Protein AF-A0A9D9PT20-F1 (afdb_monomer_lite)

Structure (mmCIF, N/CA/C/O backbone):
data_AF-A0A9D9PT20-F1
#
_entry.id   AF-A0A9D9PT20-F1
#
loop_
_atom_site.group_PDB
_atom_site.id
_atom_site.type_symbol
_atom_site.label_atom_id
_atom_site.label_alt_id
_atom_site.label_comp_id
_atom_site.label_asym_id
_atom_site.label_entity_id
_atom_site.label_seq_id
_atom_site.pdbx_PDB_ins_code
_atom_site.Cartn_x
_atom_site.Cartn_y
_atom_site.Cartn_z
_atom_site.occupancy
_atom_site.B_iso_or_equiv
_atom_site.auth_seq_id
_atom_site.auth_comp_id
_atom_site.auth_asym_id
_atom_site.auth_atom_id
_atom_site.pdbx_PDB_model_num
ATOM 1 N N . MET A 1 1 ? 30.670 -39.061 55.849 1.00 34.69 1 MET A N 1
ATOM 2 C CA . MET A 1 1 ? 31.877 -39.241 54.998 1.00 34.69 1 MET A CA 1
ATOM 3 C C . MET A 1 1 ? 31.381 -39.690 53.632 1.00 34.69 1 MET A C 1
ATOM 5 O O . MET A 1 1 ? 30.493 -40.516 53.623 1.00 34.69 1 MET A O 1
ATOM 9 N N . LYS A 1 2 ? 31.801 -39.237 52.458 1.00 35.72 2 LYS A N 1
ATOM 10 C CA . LYS A 1 2 ? 32.879 -38.369 51.982 1.00 35.72 2 LYS A CA 1
ATOM 11 C C . LYS A 1 2 ? 32.409 -37.909 50.591 1.00 35.72 2 LYS A C 1
ATOM 13 O O . LYS A 1 2 ? 31.843 -38.700 49.846 1.00 35.72 2 LYS A O 1
ATOM 18 N N . LYS A 1 3 ? 32.653 -36.644 50.258 1.00 36.88 3 LYS A N 1
ATOM 19 C CA . LYS A 1 3 ? 32.529 -36.105 48.899 1.00 36.88 3 LYS A CA 1
ATOM 20 C C . LYS A 1 3 ? 33.421 -36.924 47.956 1.00 36.88 3 LYS A C 1
ATOM 22 O O . LYS A 1 3 ? 34.575 -37.157 48.312 1.00 36.88 3 LYS A O 1
ATOM 27 N N . PHE A 1 4 ? 32.942 -37.267 46.763 1.00 32.56 4 PHE A N 1
ATOM 28 C CA . PHE A 1 4 ? 33.816 -37.645 45.653 1.00 32.56 4 PHE A CA 1
ATOM 29 C C . PHE A 1 4 ? 33.703 -36.583 44.559 1.00 32.56 4 PHE A C 1
ATOM 31 O O . PHE A 1 4 ? 32.717 -36.486 43.838 1.00 32.56 4 PHE A O 1
ATOM 38 N N . ARG A 1 5 ? 34.722 -35.724 44.515 1.00 41.31 5 ARG A N 1
ATOM 39 C CA . ARG A 1 5 ? 35.152 -35.033 43.296 1.00 41.31 5 ARG A CA 1
ATOM 40 C C . ARG A 1 5 ? 36.092 -35.977 42.543 1.00 41.31 5 ARG A C 1
ATOM 42 O O . ARG A 1 5 ? 36.690 -36.828 43.192 1.00 41.31 5 ARG A O 1
ATOM 49 N N . VAL A 1 6 ? 36.289 -35.706 41.249 1.00 34.16 6 VAL A N 1
ATOM 50 C CA . VAL A 1 6 ? 37.542 -35.779 40.446 1.00 34.16 6 VAL A CA 1
ATOM 51 C C . VAL A 1 6 ? 37.139 -36.190 39.023 1.00 34.16 6 VAL A C 1
ATOM 53 O O . VAL A 1 6 ? 36.613 -37.273 38.825 1.00 34.16 6 VAL A O 1
ATOM 56 N N . ARG A 1 7 ? 37.022 -35.223 38.108 1.00 33.91 7 ARG A N 1
ATOM 57 C CA . ARG A 1 7 ? 38.029 -34.618 37.203 1.00 33.91 7 ARG A CA 1
ATOM 58 C C . ARG A 1 7 ? 38.011 -35.284 35.824 1.00 33.91 7 ARG A C 1
ATOM 60 O O . ARG A 1 7 ? 38.296 -36.462 35.676 1.00 33.91 7 ARG A O 1
ATOM 67 N N . SER A 1 8 ? 37.708 -34.421 34.863 1.00 44.69 8 SER A N 1
ATOM 68 C CA . SER A 1 8 ? 38.012 -34.423 33.437 1.00 44.69 8 SER A CA 1
ATOM 69 C C . SER A 1 8 ? 39.290 -35.164 33.054 1.00 44.69 8 SER A C 1
ATOM 71 O O . SER A 1 8 ? 40.270 -35.044 33.787 1.00 44.69 8 SER A O 1
ATOM 73 N N . ILE A 1 9 ? 39.312 -35.773 31.859 1.00 35.84 9 ILE A N 1
ATOM 74 C CA . ILE A 1 9 ? 40.483 -35.797 30.967 1.00 35.84 9 ILE A CA 1
ATOM 75 C C . ILE A 1 9 ? 40.125 -36.335 29.558 1.00 35.84 9 ILE A C 1
ATOM 77 O O . ILE A 1 9 ? 39.522 -37.390 29.414 1.00 35.84 9 ILE A O 1
ATOM 81 N N . LEU A 1 10 ? 40.583 -35.561 28.568 1.00 30.45 10 LEU A N 1
ATOM 82 C CA . LEU A 1 10 ? 40.944 -35.857 27.172 1.00 30.45 10 LEU A CA 1
ATOM 83 C C . LEU A 1 10 ? 39.884 -36.142 26.083 1.00 30.45 10 LEU A C 1
ATOM 85 O O . LEU A 1 10 ? 39.410 -37.251 25.876 1.00 30.45 10 LEU A O 1
ATOM 89 N N . ALA A 1 11 ? 39.664 -35.074 25.309 1.00 32.94 11 ALA A N 1
ATOM 90 C CA . ALA A 1 11 ? 39.710 -34.957 23.849 1.00 32.94 11 ALA A CA 1
ATOM 91 C C . ALA A 1 11 ? 39.977 -36.216 22.995 1.00 32.94 11 ALA A C 1
ATOM 93 O O . ALA A 1 11 ? 41.025 -36.850 23.101 1.00 32.94 11 ALA A O 1
ATOM 94 N N . ALA A 1 12 ? 39.114 -36.402 21.993 1.00 33.47 12 ALA A N 1
ATOM 95 C CA . ALA A 1 12 ? 39.479 -36.960 20.698 1.00 33.47 12 ALA A CA 1
ATOM 96 C C . ALA A 1 12 ? 38.935 -36.029 19.603 1.00 33.47 12 ALA A C 1
ATOM 98 O O . ALA A 1 12 ? 37.728 -35.900 19.414 1.00 33.47 12 ALA A O 1
ATOM 99 N N . ILE A 1 13 ? 39.854 -35.341 18.926 1.00 35.62 13 ILE A N 1
ATOM 100 C CA . ILE A 1 13 ? 39.611 -34.635 17.670 1.00 35.62 13 ILE A CA 1
ATOM 101 C C . ILE A 1 13 ? 39.582 -35.700 16.574 1.00 35.62 13 ILE A C 1
ATOM 103 O O . ILE A 1 13 ? 40.568 -36.412 16.396 1.00 35.62 13 ILE A O 1
ATOM 107 N N . TRP A 1 14 ? 38.489 -35.767 15.819 1.00 35.50 14 TRP A N 1
ATOM 108 C CA . TRP A 1 14 ? 38.506 -36.269 14.449 1.00 35.50 14 TRP A CA 1
ATOM 109 C C . TRP A 1 14 ? 37.922 -35.188 13.550 1.00 35.50 14 TRP A C 1
ATOM 111 O O . TRP A 1 14 ? 36.768 -34.789 13.685 1.00 35.50 14 TRP A O 1
ATOM 121 N N . ALA A 1 15 ? 38.786 -34.667 12.689 1.00 34.44 15 ALA A N 1
ATOM 122 C CA . ALA A 1 15 ? 38.452 -33.712 11.655 1.00 34.44 15 ALA A CA 1
ATOM 123 C C . ALA A 1 15 ? 37.896 -34.425 10.412 1.00 34.44 15 ALA A C 1
ATOM 125 O O . ALA A 1 15 ? 38.192 -35.593 10.170 1.00 34.44 15 ALA A O 1
ATOM 126 N N . ALA A 1 16 ? 37.207 -33.624 9.598 1.00 35.81 16 ALA A N 1
ATOM 127 C CA . ALA A 1 16 ? 36.891 -33.825 8.184 1.00 35.81 16 ALA A CA 1
ATOM 128 C C . ALA A 1 16 ? 35.623 -34.628 7.840 1.00 35.81 16 ALA A C 1
ATOM 130 O O . ALA A 1 16 ? 35.661 -35.718 7.282 1.00 35.81 16 ALA A O 1
ATOM 131 N N . GLY A 1 17 ? 34.487 -33.958 8.029 1.00 35.34 17 GLY A N 1
ATOM 132 C CA . GLY A 1 17 ? 33.377 -33.982 7.081 1.00 35.34 17 GLY A CA 1
ATOM 133 C C . GLY A 1 17 ? 32.965 -32.540 6.801 1.00 35.34 17 GLY A C 1
ATOM 134 O O . GLY A 1 17 ? 32.004 -32.057 7.387 1.00 35.34 17 GLY A O 1
ATOM 135 N N . MET A 1 18 ? 33.742 -31.812 5.988 1.00 41.16 18 MET A N 1
ATOM 136 C CA . MET A 1 18 ? 33.337 -30.493 5.492 1.00 41.16 18 MET A CA 1
ATOM 137 C C . MET A 1 18 ? 32.175 -30.689 4.516 1.00 41.16 18 MET A C 1
ATOM 139 O O . MET A 1 18 ? 32.368 -30.748 3.305 1.00 41.16 18 MET A O 1
ATOM 143 N N . LEU A 1 19 ? 30.957 -30.782 5.048 1.00 35.91 19 LEU A N 1
ATOM 144 C CA . LEU A 1 19 ? 29.817 -30.256 4.320 1.00 35.91 19 LEU A CA 1
ATOM 145 C C . LEU A 1 19 ? 30.059 -28.747 4.297 1.00 35.91 19 LEU A C 1
ATOM 147 O O . LEU A 1 19 ? 29.961 -28.084 5.331 1.00 35.91 19 LEU A O 1
ATOM 151 N N . THR A 1 20 ? 30.488 -28.213 3.159 1.00 42.50 20 THR A N 1
ATOM 152 C CA . THR A 1 20 ? 30.513 -26.768 2.957 1.00 42.50 20 THR A CA 1
ATOM 153 C C . THR A 1 20 ? 29.063 -26.304 2.972 1.00 42.50 20 THR A C 1
ATOM 155 O O . THR A 1 20 ? 28.417 -26.231 1.928 1.00 42.50 20 THR A O 1
ATOM 158 N N . VAL A 1 21 ? 28.529 -26.034 4.164 1.00 42.22 21 VAL A N 1
ATOM 159 C CA . VAL A 1 21 ? 27.413 -25.111 4.308 1.00 42.22 21 VAL A CA 1
ATOM 160 C C . VAL A 1 21 ? 27.981 -23.801 3.795 1.00 42.22 21 VAL A C 1
ATOM 162 O O . VAL A 1 21 ? 28.777 -23.143 4.466 1.00 42.22 21 VAL A O 1
ATOM 165 N N . GLN A 1 22 ? 27.688 -23.502 2.531 1.00 46.22 22 GLN A N 1
ATOM 166 C CA . GLN A 1 22 ? 27.879 -22.159 2.022 1.00 46.22 22 GLN A CA 1
ATOM 167 C C . GLN A 1 22 ? 27.136 -21.252 3.005 1.00 46.22 22 GLN A C 1
ATOM 169 O O . GLN A 1 22 ? 26.005 -21.592 3.365 1.00 46.22 22 GLN A O 1
ATOM 174 N N . PRO A 1 23 ? 27.744 -20.168 3.508 1.00 39.28 23 PRO A N 1
ATOM 175 C CA . PRO A 1 23 ? 26.983 -19.211 4.279 1.00 39.28 23 PRO A CA 1
ATOM 176 C C . PRO A 1 23 ? 25.896 -18.702 3.336 1.00 39.28 23 PRO A C 1
ATOM 178 O O . PRO A 1 23 ? 26.177 -17.953 2.403 1.00 39.28 23 PRO A O 1
ATOM 181 N N . THR A 1 24 ? 24.654 -19.141 3.537 1.00 41.47 24 THR A N 1
ATOM 182 C CA . THR A 1 24 ? 23.517 -18.325 3.139 1.00 41.47 24 THR A CA 1
ATOM 183 C C . THR A 1 24 ? 23.765 -17.021 3.867 1.00 41.47 24 THR A C 1
ATOM 185 O O . THR A 1 24 ? 23.754 -17.003 5.100 1.00 41.47 24 THR A O 1
ATOM 188 N N . ALA A 1 25 ? 24.136 -15.975 3.130 1.00 42.41 25 ALA A N 1
ATOM 189 C CA . ALA A 1 25 ? 24.143 -14.638 3.679 1.00 42.41 25 ALA A CA 1
ATOM 190 C C . ALA A 1 25 ? 22.757 -14.461 4.298 1.00 42.41 25 ALA A C 1
ATOM 192 O O . ALA A 1 25 ? 21.756 -14.461 3.584 1.00 42.41 25 ALA A O 1
ATOM 193 N N . ALA A 1 26 ? 22.686 -14.464 5.627 1.00 42.16 26 ALA A N 1
ATOM 194 C CA . ALA A 1 26 ? 21.484 -14.064 6.317 1.00 42.16 26 ALA A CA 1
ATOM 195 C C . ALA A 1 26 ? 21.366 -12.579 5.993 1.00 42.16 26 ALA A C 1
ATOM 197 O O . ALA A 1 26 ? 22.059 -11.757 6.590 1.00 42.16 26 ALA A O 1
ATOM 198 N N . PHE A 1 27 ? 20.603 -12.255 4.950 1.00 52.56 27 PHE A N 1
ATOM 199 C CA . PHE A 1 27 ? 20.160 -10.892 4.732 1.00 52.56 27 PHE A CA 1
ATOM 200 C C . PHE A 1 27 ? 19.469 -10.492 6.033 1.00 52.56 27 PHE A C 1
ATOM 202 O O . PHE A 1 27 ? 18.581 -11.206 6.496 1.00 52.56 27 PHE A O 1
ATOM 209 N N . ALA A 1 28 ? 19.959 -9.441 6.688 1.00 62.28 28 ALA A N 1
ATOM 210 C CA . ALA A 1 28 ? 19.316 -8.945 7.889 1.00 62.28 28 ALA A CA 1
ATOM 211 C C . ALA A 1 28 ? 17.943 -8.421 7.460 1.00 62.28 28 ALA A C 1
ATOM 213 O O . ALA A 1 28 ? 17.852 -7.376 6.818 1.00 62.28 28 ALA A O 1
ATOM 214 N N . LEU A 1 29 ? 16.903 -9.207 7.732 1.00 84.50 29 LEU A N 1
ATOM 215 C CA . LEU A 1 29 ? 15.533 -8.762 7.561 1.00 84.50 29 LEU A CA 1
ATOM 216 C C . LEU A 1 29 ? 15.230 -7.740 8.650 1.00 84.50 29 LEU A C 1
ATOM 218 O O . LEU A 1 29 ? 15.716 -7.849 9.781 1.00 84.50 29 LEU A O 1
ATOM 222 N N . GLY A 1 30 ? 14.468 -6.721 8.286 1.00 90.38 30 GLY A N 1
ATOM 223 C CA . GLY A 1 30 ? 14.085 -5.670 9.208 1.00 90.38 30 GLY A CA 1
ATOM 224 C C . GLY A 1 30 ? 12.772 -5.029 8.814 1.00 90.38 30 GLY A C 1
ATOM 225 O O . GLY A 1 30 ? 12.347 -5.090 7.660 1.00 90.38 30 GLY A O 1
ATOM 226 N N . ASP A 1 31 ? 12.148 -4.396 9.793 1.00 94.38 31 ASP A N 1
ATOM 227 C CA . ASP A 1 31 ? 10.911 -3.663 9.587 1.00 94.38 31 ASP A CA 1
ATOM 228 C C . ASP A 1 31 ? 11.207 -2.282 8.995 1.00 94.38 31 ASP A C 1
ATOM 230 O O . ASP A 1 31 ? 12.207 -1.634 9.326 1.00 94.38 31 ASP A O 1
ATOM 234 N N . VAL A 1 32 ? 10.325 -1.827 8.111 1.00 92.75 32 VAL A N 1
ATOM 235 C CA . VAL A 1 32 ? 10.381 -0.498 7.501 1.00 92.75 32 VAL A CA 1
ATOM 236 C C . VAL A 1 32 ? 9.196 0.314 7.991 1.00 92.75 32 VAL A C 1
ATOM 238 O O . VAL A 1 32 ? 8.052 0.008 7.666 1.00 92.75 32 VAL A O 1
ATOM 241 N N . GLU A 1 33 ? 9.482 1.366 8.751 1.00 93.69 33 GLU A N 1
ATOM 242 C CA . GLU A 1 33 ? 8.496 2.367 9.157 1.00 93.69 33 GLU A CA 1
ATOM 243 C C . GLU A 1 33 ? 8.402 3.453 8.085 1.00 93.69 33 GLU A C 1
ATOM 245 O O . GLU A 1 33 ? 9.412 4.064 7.723 1.00 93.69 33 GLU A O 1
ATOM 250 N N . LEU A 1 34 ? 7.196 3.700 7.578 1.00 93.00 34 LEU A N 1
ATOM 251 C CA . LEU A 1 34 ? 6.956 4.692 6.534 1.00 93.00 34 LEU A CA 1
ATOM 252 C C . LEU A 1 34 ? 6.440 6.007 7.120 1.00 93.00 34 LEU A C 1
ATOM 254 O O . LEU A 1 34 ? 5.611 6.029 8.036 1.00 93.00 34 LEU A O 1
ATOM 258 N N . ASP A 1 35 ? 6.905 7.126 6.563 1.00 93.19 35 ASP A N 1
ATOM 259 C CA . ASP A 1 35 ? 6.578 8.453 7.077 1.00 93.19 35 ASP A CA 1
ATOM 260 C C . ASP A 1 35 ? 5.142 8.867 6.719 1.00 93.19 35 ASP A C 1
ATOM 262 O O . ASP A 1 35 ? 4.837 9.313 5.612 1.00 93.19 35 ASP A O 1
ATOM 266 N N . CYS A 1 36 ? 4.253 8.753 7.705 1.00 95.31 36 CYS A N 1
ATOM 267 C CA . CYS A 1 36 ? 2.843 9.119 7.591 1.00 95.31 36 CYS A CA 1
ATOM 268 C C . CYS A 1 36 ? 2.556 10.585 7.970 1.00 95.31 36 CYS A C 1
ATOM 270 O O . CYS A 1 36 ? 1.392 10.967 8.095 1.00 95.31 36 CYS A O 1
ATOM 272 N N . THR A 1 37 ? 3.567 11.442 8.158 1.00 94.50 37 THR A N 1
ATOM 273 C CA . THR A 1 37 ? 3.348 12.845 8.575 1.00 94.50 37 THR A CA 1
ATOM 274 C C . THR A 1 37 ? 2.539 13.656 7.562 1.00 94.50 37 THR A C 1
ATOM 276 O O . THR A 1 37 ? 1.781 14.547 7.951 1.00 94.50 37 THR A O 1
ATOM 279 N N . ALA A 1 38 ? 2.649 13.319 6.275 1.00 94.69 38 ALA A N 1
ATOM 280 C CA . ALA A 1 38 ? 1.878 13.925 5.192 1.00 94.69 38 ALA A CA 1
ATOM 281 C C . ALA A 1 38 ? 0.483 13.299 4.994 1.00 94.69 38 ALA A C 1
ATOM 283 O O . ALA A 1 38 ? -0.241 13.722 4.090 1.00 94.69 38 ALA A O 1
ATOM 284 N N . ALA A 1 39 ? 0.099 12.302 5.801 1.00 97.00 39 ALA A N 1
ATOM 285 C CA . ALA A 1 39 ? -1.200 11.659 5.676 1.00 97.00 39 ALA A CA 1
ATOM 286 C C . ALA A 1 39 ? -2.340 12.651 5.941 1.00 97.00 39 ALA A C 1
ATOM 288 O O . ALA A 1 39 ? -2.266 13.525 6.816 1.00 97.00 39 ALA A O 1
ATOM 289 N N . THR A 1 40 ? -3.427 12.493 5.195 1.00 98.06 40 THR A N 1
ATOM 290 C CA . THR A 1 40 ? -4.607 13.360 5.276 1.00 98.06 40 THR A CA 1
ATOM 291 C C . THR A 1 40 ? -5.833 12.580 5.719 1.00 98.06 40 THR A C 1
ATOM 293 O O . THR A 1 40 ? -5.866 11.353 5.649 1.00 98.06 40 THR A O 1
ATOM 296 N N . VAL A 1 41 ? -6.839 13.296 6.217 1.00 98.56 41 VAL A N 1
ATOM 297 C CA . VAL A 1 41 ? -8.147 12.693 6.477 1.00 98.56 41 VAL A CA 1
ATOM 298 C C . VAL A 1 41 ? -8.748 12.272 5.140 1.00 98.56 41 VAL A C 1
ATOM 300 O O . VAL A 1 41 ? -8.916 13.114 4.257 1.00 98.56 41 VAL A O 1
ATOM 303 N N . SER A 1 42 ? -9.072 10.992 5.012 1.00 97.75 42 SER A N 1
ATOM 304 C CA . SER A 1 42 ? -9.717 10.407 3.843 1.00 97.75 42 SER A CA 1
ATOM 305 C C . SER A 1 42 ? -11.142 9.979 4.161 1.00 97.75 42 SER A C 1
ATOM 307 O O . SER A 1 42 ? -11.443 9.552 5.276 1.00 97.75 42 SER A O 1
ATOM 309 N N . ASP A 1 43 ? -12.004 10.098 3.159 1.00 97.25 43 ASP A N 1
ATOM 310 C CA . ASP A 1 43 ? -13.391 9.657 3.195 1.00 97.25 43 ASP A CA 1
ATOM 311 C C . ASP A 1 43 ? -13.791 9.141 1.805 1.00 97.25 43 ASP A C 1
ATOM 313 O O . ASP A 1 43 ? -13.277 9.645 0.801 1.00 97.25 43 ASP A O 1
ATOM 317 N N . ASN A 1 44 ? -14.706 8.172 1.743 1.00 91.69 44 ASN A N 1
ATOM 318 C CA . ASN A 1 44 ? -15.311 7.657 0.511 1.00 91.69 44 ASN A CA 1
ATOM 319 C C . ASN A 1 44 ? -14.293 7.366 -0.617 1.00 91.69 44 ASN A C 1
ATOM 321 O O . ASN A 1 44 ? -14.302 8.023 -1.663 1.00 91.69 44 ASN A O 1
ATOM 325 N N . TRP A 1 45 ? -13.402 6.393 -0.396 1.00 94.62 45 TRP A N 1
ATOM 326 C CA . TRP A 1 45 ? -12.366 5.956 -1.355 1.00 94.62 45 TRP A CA 1
ATOM 327 C C . TRP A 1 45 ? -11.253 6.974 -1.643 1.00 94.62 45 TRP A C 1
ATOM 329 O O . TRP A 1 45 ? -10.421 6.762 -2.530 1.00 94.62 45 TRP A O 1
ATOM 339 N N . ALA A 1 46 ? -11.187 8.077 -0.891 1.00 96.00 46 ALA A N 1
ATOM 340 C CA . ALA A 1 46 ? -10.054 8.992 -0.957 1.00 96.00 46 ALA A CA 1
ATOM 341 C C . ALA A 1 46 ? -8.790 8.383 -0.324 1.00 96.00 46 ALA A C 1
ATOM 343 O O . ALA A 1 46 ? -8.851 7.538 0.566 1.00 96.00 46 ALA A O 1
ATOM 344 N N . GLN A 1 47 ? -7.625 8.863 -0.758 1.00 96.69 47 GLN A N 1
ATOM 345 C CA . GLN A 1 47 ? -6.324 8.402 -0.270 1.00 96.69 47 GLN A CA 1
ATOM 346 C C . GLN A 1 47 ? -5.915 9.174 0.985 1.00 96.69 47 GLN A C 1
ATOM 348 O O . GLN A 1 47 ? -5.821 10.402 0.952 1.00 96.69 47 GLN A O 1
ATOM 353 N N . SER A 1 48 ? -5.610 8.459 2.067 1.00 98.12 48 SER A N 1
ATOM 354 C CA . SER A 1 48 ? -5.026 9.044 3.274 1.00 98.12 48 SER A CA 1
ATOM 355 C C . SER A 1 48 ? -3.512 9.177 3.148 1.00 98.12 48 SER A C 1
ATOM 357 O O . SER A 1 48 ? -2.973 10.260 3.378 1.00 98.12 48 SER A O 1
ATOM 359 N N . ALA A 1 49 ? -2.836 8.095 2.747 1.00 97.31 49 ALA A N 1
ATOM 360 C CA . ALA A 1 49 ? -1.383 8.018 2.628 1.00 97.31 49 ALA A CA 1
ATOM 361 C C . ALA A 1 49 ? -0.964 7.369 1.301 1.00 97.31 49 ALA A C 1
ATOM 363 O O . ALA A 1 49 ? -1.686 6.559 0.717 1.00 97.31 49 ALA A O 1
ATOM 364 N N . LYS A 1 50 ? 0.220 7.748 0.817 1.00 96.44 50 LYS A N 1
ATOM 365 C CA . LYS A 1 50 ? 0.783 7.290 -0.455 1.00 96.44 50 LYS A CA 1
ATOM 366 C C . LYS A 1 50 ? 2.294 7.222 -0.348 1.00 96.44 50 LYS A C 1
ATOM 368 O O . LYS A 1 50 ? 2.922 8.226 -0.022 1.00 96.44 50 LYS A O 1
ATOM 373 N N . PHE A 1 51 ? 2.847 6.095 -0.770 1.00 95.88 51 PHE A N 1
ATOM 374 C CA . PHE A 1 51 ? 4.281 5.870 -0.867 1.00 95.88 51 PHE A CA 1
ATOM 375 C C . PHE A 1 51 ? 4.613 5.507 -2.306 1.00 95.88 51 PHE A C 1
ATOM 377 O O . PHE A 1 51 ? 4.047 4.570 -2.865 1.00 95.88 51 PHE A O 1
ATOM 384 N N . THR A 1 52 ? 5.455 6.319 -2.940 1.00 92.75 52 THR A N 1
ATOM 385 C CA . THR A 1 52 ? 5.829 6.154 -4.353 1.00 92.75 52 THR A CA 1
ATOM 386 C C . THR A 1 52 ? 7.264 5.673 -4.432 1.00 92.75 52 THR A C 1
ATOM 388 O O . THR A 1 52 ? 8.134 6.273 -3.803 1.00 92.75 52 THR A O 1
ATOM 391 N N . TYR A 1 53 ? 7.518 4.615 -5.196 1.00 90.62 53 TYR A N 1
ATOM 392 C CA . TYR A 1 53 ? 8.886 4.203 -5.476 1.00 90.62 53 TYR A CA 1
ATOM 393 C C . TYR A 1 53 ? 9.638 5.344 -6.178 1.00 90.62 53 TYR A C 1
ATOM 395 O O . TYR A 1 53 ? 9.129 5.958 -7.118 1.00 90.62 53 TYR A O 1
ATOM 403 N N . SER A 1 54 ? 10.851 5.633 -5.710 1.00 84.31 54 SER A N 1
ATOM 404 C CA . SER A 1 54 ? 11.744 6.614 -6.321 1.00 84.31 54 SER A CA 1
ATOM 405 C C . SER A 1 54 ? 13.062 5.930 -6.674 1.00 84.31 54 SER A C 1
ATOM 407 O O . SER A 1 54 ? 13.759 5.483 -5.766 1.00 84.31 54 SER A O 1
ATOM 409 N N . PRO A 1 55 ? 13.455 5.862 -7.957 1.00 79.44 55 PRO A N 1
ATOM 410 C CA . PRO A 1 55 ? 14.750 5.301 -8.333 1.00 79.44 55 PRO A CA 1
ATOM 411 C C . PRO A 1 55 ? 15.923 6.189 -7.895 1.00 79.44 55 PRO A C 1
ATOM 413 O O . PRO A 1 55 ? 17.038 5.699 -7.736 1.00 79.44 55 PRO A O 1
ATOM 416 N N . GLU A 1 56 ? 15.685 7.490 -7.698 1.00 81.50 56 GLU A N 1
ATOM 417 C CA . GLU A 1 56 ? 16.705 8.445 -7.248 1.00 81.50 56 GLU A CA 1
ATOM 418 C C . GLU A 1 56 ? 17.011 8.299 -5.753 1.00 81.50 56 GLU A C 1
ATOM 420 O O . GLU A 1 56 ? 18.148 8.508 -5.331 1.00 81.50 56 GLU A O 1
ATOM 425 N N . ASP A 1 57 ? 16.001 7.917 -4.967 1.00 79.75 57 ASP A N 1
ATOM 426 C CA . ASP A 1 57 ? 16.127 7.631 -3.539 1.00 79.75 57 ASP A CA 1
ATOM 427 C C . ASP A 1 57 ? 15.185 6.477 -3.138 1.00 79.75 57 ASP A C 1
ATOM 429 O O . ASP A 1 57 ? 14.079 6.712 -2.641 1.00 79.75 57 ASP A O 1
ATOM 433 N N . PRO A 1 58 ? 15.603 5.212 -3.353 1.00 72.75 58 PRO A N 1
ATOM 434 C CA . PRO A 1 58 ? 14.784 4.030 -3.055 1.00 72.75 58 PRO A CA 1
ATOM 435 C C . PRO A 1 58 ? 14.437 3.863 -1.570 1.00 72.75 58 PRO A C 1
ATOM 437 O O . PRO A 1 58 ? 13.551 3.080 -1.226 1.00 72.75 58 PRO A O 1
ATOM 440 N N . ASN A 1 59 ? 15.142 4.586 -0.695 1.00 71.94 59 ASN A N 1
ATOM 441 C CA . ASN A 1 59 ? 14.951 4.576 0.752 1.00 71.94 59 ASN A CA 1
ATOM 442 C C . ASN A 1 59 ? 14.334 5.882 1.265 1.00 71.94 59 ASN A C 1
ATOM 444 O O . ASN A 1 59 ? 14.340 6.117 2.477 1.00 71.94 59 ASN A O 1
ATOM 448 N N . ALA A 1 60 ? 13.806 6.725 0.369 1.00 78.19 60 ALA A N 1
ATOM 449 C CA . ALA A 1 60 ? 13.102 7.933 0.759 1.00 78.19 60 ALA A CA 1
ATOM 450 C C . ALA A 1 60 ? 11.996 7.578 1.767 1.00 78.19 60 ALA A C 1
ATOM 452 O O . ALA A 1 60 ? 11.228 6.649 1.523 1.00 78.19 60 ALA A O 1
ATOM 453 N N . PRO A 1 61 ? 11.844 8.329 2.870 1.00 68.62 61 PRO A N 1
ATOM 454 C CA . PRO A 1 61 ? 10.851 8.023 3.904 1.00 68.62 61 PRO A CA 1
ATOM 455 C C . PRO A 1 61 ? 9.398 8.102 3.397 1.00 68.62 61 PRO A C 1
ATOM 457 O O . PRO A 1 61 ? 8.495 7.507 3.980 1.00 68.62 61 PRO A O 1
ATOM 460 N N . THR A 1 62 ? 9.177 8.825 2.295 1.00 79.88 62 THR A N 1
ATOM 461 C CA . THR A 1 62 ? 7.893 8.967 1.587 1.00 79.88 62 THR A CA 1
ATOM 462 C C . THR A 1 62 ? 7.753 8.013 0.395 1.00 79.88 62 THR A C 1
ATOM 464 O O . THR A 1 62 ? 6.779 8.089 -0.362 1.00 79.88 62 THR A O 1
ATOM 467 N N . GLY A 1 63 ? 8.722 7.119 0.209 1.00 89.12 63 GLY A N 1
ATOM 468 C CA . GLY A 1 63 ? 8.728 6.079 -0.805 1.00 89.12 63 GLY A CA 1
ATOM 469 C C . GLY A 1 63 ? 8.822 4.695 -0.182 1.00 89.12 63 GLY A C 1
ATOM 470 O O . GLY A 1 63 ? 9.156 4.527 0.987 1.00 89.12 63 GLY A O 1
ATOM 471 N N . PHE A 1 64 ? 8.489 3.684 -0.972 1.00 93.88 64 PHE A N 1
ATOM 472 C CA . PHE A 1 64 ? 8.718 2.302 -0.585 1.00 93.88 64 PHE A CA 1
ATOM 473 C C . PHE A 1 64 ? 8.964 1.467 -1.834 1.00 93.88 64 PHE A C 1
ATOM 475 O O . PHE A 1 64 ? 8.185 1.520 -2.784 1.00 93.88 64 PHE A O 1
ATOM 482 N N . ASP A 1 65 ? 10.050 0.702 -1.827 1.00 94.88 65 ASP A N 1
ATOM 483 C CA . ASP A 1 65 ? 10.310 -0.301 -2.848 1.00 94.88 65 ASP A CA 1
ATOM 484 C C . ASP A 1 65 ? 9.662 -1.626 -2.438 1.00 94.88 65 ASP A C 1
ATOM 486 O O . ASP A 1 65 ? 10.182 -2.356 -1.592 1.00 94.88 65 ASP A O 1
ATOM 490 N N . ALA A 1 66 ? 8.530 -1.950 -3.065 1.00 95.56 66 ALA A N 1
ATOM 491 C CA . ALA A 1 66 ? 7.775 -3.170 -2.790 1.00 95.56 66 ALA A CA 1
ATOM 492 C C . ALA A 1 66 ? 8.580 -4.458 -3.033 1.00 95.56 66 ALA A C 1
ATOM 494 O O . ALA A 1 66 ? 8.283 -5.487 -2.429 1.00 95.56 66 ALA A O 1
ATOM 495 N N . THR A 1 67 ? 9.641 -4.420 -3.850 1.00 95.38 67 THR A N 1
ATOM 496 C CA . THR A 1 67 ? 10.512 -5.590 -4.051 1.00 95.38 67 THR A CA 1
ATOM 497 C C . THR A 1 67 ? 11.351 -5.936 -2.825 1.00 95.38 67 THR A C 1
ATOM 499 O O . THR A 1 67 ? 11.965 -7.003 -2.796 1.00 95.38 67 THR A O 1
ATOM 502 N N . ARG A 1 68 ? 11.390 -5.063 -1.809 1.00 94.88 68 ARG A N 1
ATOM 503 C CA . ARG A 1 68 ? 12.010 -5.349 -0.510 1.00 94.88 68 ARG A CA 1
ATOM 504 C C . ARG A 1 68 ? 11.196 -6.333 0.319 1.00 94.88 68 ARG A C 1
ATOM 506 O O . ARG A 1 68 ? 11.776 -6.979 1.186 1.00 94.88 68 ARG A O 1
ATOM 513 N N . MET A 1 69 ? 9.895 -6.453 0.066 1.00 97.06 69 MET A N 1
ATOM 514 C CA . MET A 1 69 ? 9.037 -7.389 0.788 1.00 97.06 69 MET A CA 1
ATOM 515 C C . MET A 1 69 ? 9.471 -8.838 0.543 1.00 97.06 69 MET A C 1
ATOM 517 O O . MET A 1 69 ? 9.950 -9.190 -0.538 1.00 97.06 69 MET A O 1
ATOM 521 N N . THR A 1 70 ? 9.280 -9.678 1.553 1.00 96.69 70 THR A N 1
ATOM 522 C CA . THR A 1 70 ? 9.458 -11.131 1.485 1.00 96.69 70 THR A CA 1
ATOM 523 C C . THR A 1 70 ? 8.103 -11.826 1.586 1.00 96.69 70 THR A C 1
ATOM 525 O O . THR A 1 70 ? 7.090 -11.192 1.875 1.00 96.69 70 THR A O 1
ATOM 528 N N . GLU A 1 71 ? 8.068 -13.140 1.364 1.00 97.00 71 GLU A N 1
ATOM 529 C CA . GLU A 1 71 ? 6.834 -13.926 1.499 1.00 97.00 71 GLU A CA 1
ATOM 530 C C . GLU A 1 71 ? 6.228 -13.890 2.914 1.00 97.00 71 GLU A C 1
ATOM 532 O O . GLU A 1 71 ? 5.019 -14.081 3.064 1.00 97.00 71 GLU A O 1
ATOM 537 N N . ASP A 1 72 ? 7.048 -13.571 3.919 1.00 97.25 72 ASP A N 1
ATOM 538 C CA . ASP A 1 72 ? 6.657 -13.429 5.322 1.00 97.25 72 ASP A CA 1
ATOM 539 C C . ASP A 1 72 ? 6.267 -11.986 5.702 1.00 97.25 72 ASP A C 1
ATOM 541 O O . ASP A 1 72 ? 5.789 -11.744 6.814 1.00 97.25 72 ASP A O 1
ATOM 545 N N . SER A 1 73 ? 6.437 -11.012 4.798 1.00 98.44 73 SER A N 1
ATOM 546 C CA . SER A 1 73 ? 6.109 -9.612 5.073 1.00 98.44 73 SER A CA 1
ATOM 547 C C . SER A 1 73 ? 4.623 -9.407 5.377 1.00 98.44 73 SER A C 1
ATOM 549 O O . SER A 1 73 ? 3.724 -9.922 4.699 1.00 98.44 73 SER A O 1
ATOM 551 N N . VAL A 1 74 ? 4.365 -8.547 6.360 1.00 98.62 74 VAL A N 1
ATOM 552 C CA . VAL A 1 74 ? 3.039 -8.032 6.703 1.00 98.62 74 VAL A CA 1
ATOM 553 C C . VAL A 1 74 ? 3.092 -6.511 6.670 1.00 98.62 74 VAL A C 1
ATOM 555 O O . VAL A 1 74 ? 3.961 -5.892 7.282 1.00 98.62 74 VAL A O 1
ATOM 558 N N . VAL A 1 75 ? 2.144 -5.898 5.966 1.00 98.75 75 VAL A N 1
ATOM 559 C CA . VAL A 1 75 ? 1.896 -4.458 6.060 1.00 98.75 75 VAL A CA 1
ATOM 560 C C . VAL A 1 75 ? 0.936 -4.240 7.220 1.00 98.75 75 VAL A C 1
ATOM 562 O O . VAL A 1 75 ? -0.205 -4.701 7.187 1.00 98.75 75 VAL A O 1
ATOM 565 N N . ARG A 1 76 ? 1.401 -3.558 8.261 1.00 98.50 76 ARG A N 1
ATOM 566 C CA . ARG A 1 76 ? 0.605 -3.157 9.420 1.00 98.50 76 ARG A CA 1
ATOM 567 C C . ARG A 1 76 ? 0.245 -1.685 9.289 1.00 98.50 76 ARG A C 1
ATOM 569 O O . ARG A 1 76 ? 1.135 -0.849 9.150 1.00 98.50 76 ARG A O 1
ATOM 576 N N . VAL A 1 77 ? -1.041 -1.373 9.384 1.00 98.75 77 VAL A N 1
ATOM 577 C CA . VAL A 1 77 ? -1.562 -0.011 9.240 1.00 98.75 77 VAL A CA 1
ATOM 578 C C . VAL A 1 77 ? -2.315 0.374 10.497 1.00 98.75 77 VAL A C 1
ATOM 580 O O . VAL A 1 77 ? -3.296 -0.276 10.843 1.00 98.75 77 VAL A O 1
ATOM 583 N N . SER A 1 78 ? -1.878 1.442 11.155 1.00 98.56 78 SER A N 1
ATOM 584 C CA . SER A 1 78 ? -2.632 2.084 12.232 1.00 98.56 78 SER A CA 1
ATOM 585 C C . SER A 1 78 ? -3.344 3.318 11.691 1.00 98.56 78 SER A C 1
ATOM 587 O O . SER A 1 78 ? -2.775 4.074 10.894 1.00 98.56 78 SER A O 1
ATOM 589 N N . TYR A 1 79 ? -4.565 3.561 12.158 1.00 98.56 79 TYR A N 1
ATOM 590 C CA . TYR A 1 79 ? -5.357 4.715 11.743 1.00 98.56 79 TYR A CA 1
ATOM 591 C C . TYR A 1 79 ? -6.129 5.345 12.904 1.00 98.56 79 TYR A C 1
ATOM 593 O O . TYR A 1 79 ? -6.426 4.731 13.926 1.00 98.56 79 TYR A O 1
ATOM 601 N N . GLU A 1 80 ? -6.446 6.622 12.738 1.00 98.25 80 GLU A N 1
ATOM 602 C CA . GLU A 1 80 ? -7.453 7.321 13.519 1.00 98.25 80 GLU A CA 1
ATOM 603 C C . GLU A 1 80 ? -8.803 7.134 12.825 1.00 98.25 80 GLU A C 1
ATOM 605 O O . GLU A 1 80 ? -8.967 7.513 11.663 1.00 98.25 80 GLU A O 1
ATOM 610 N N . LEU A 1 81 ? -9.761 6.545 13.536 1.00 97.38 81 LEU A N 1
ATOM 611 C CA . LEU A 1 81 ? -11.143 6.435 13.087 1.00 97.38 81 LEU A CA 1
ATOM 612 C C . LEU A 1 81 ? -11.896 7.709 13.484 1.00 97.38 81 LEU A C 1
ATOM 614 O O . LEU A 1 81 ? -11.995 8.022 14.670 1.00 97.38 81 LEU A O 1
ATOM 618 N N . ILE A 1 82 ? -12.395 8.451 12.497 1.00 97.81 82 ILE A N 1
ATOM 619 C CA . ILE A 1 82 ? -13.010 9.770 12.708 1.00 97.81 82 ILE A CA 1
ATOM 620 C C . ILE A 1 82 ? -14.534 9.658 12.703 1.00 97.81 82 ILE A C 1
ATOM 622 O O . ILE A 1 82 ? -15.200 10.241 13.555 1.00 97.81 82 ILE A O 1
ATOM 626 N N . GLU A 1 83 ? -15.082 8.914 11.744 1.00 97.12 83 GLU A N 1
ATOM 627 C CA . GLU A 1 83 ? -16.521 8.708 11.578 1.00 97.12 83 GLU A CA 1
ATOM 628 C C . GLU A 1 83 ? -16.757 7.325 10.973 1.00 97.12 83 GLU A C 1
ATOM 630 O O . GLU A 1 83 ? -16.013 6.916 10.085 1.00 97.12 83 GLU A O 1
ATOM 635 N N . VAL A 1 84 ? -17.772 6.614 11.459 1.00 95.62 84 VAL A N 1
ATOM 636 C CA . VAL A 1 84 ? -18.227 5.339 10.892 1.00 95.62 84 VAL A CA 1
ATOM 637 C C . VAL A 1 84 ? -19.543 5.598 10.181 1.00 95.62 84 VAL A C 1
ATOM 639 O O . VAL A 1 84 ? -20.438 6.225 10.750 1.00 95.62 84 VAL A O 1
ATOM 642 N N . HIS A 1 85 ? -19.652 5.107 8.956 1.00 93.94 85 HIS A N 1
ATOM 643 C CA . HIS A 1 85 ? -20.809 5.305 8.101 1.00 93.94 85 HIS A CA 1
ATOM 644 C C . HIS A 1 85 ? -21.801 4.155 8.265 1.00 93.94 85 HIS A C 1
ATOM 646 O O . HIS A 1 85 ? -21.433 2.982 8.290 1.00 93.94 85 HIS A O 1
ATOM 652 N N . GLU A 1 86 ? -23.087 4.488 8.356 1.00 93.56 86 GLU A N 1
ATOM 653 C CA . GLU A 1 86 ? -24.158 3.495 8.302 1.00 93.56 86 GLU A CA 1
ATOM 654 C C . GLU A 1 86 ? -24.486 3.192 6.837 1.00 93.56 86 GLU A C 1
ATOM 656 O O . GLU A 1 86 ? -25.008 4.044 6.115 1.00 93.56 86 GLU A O 1
ATOM 661 N N . LEU A 1 87 ? -24.173 1.974 6.396 1.00 93.12 87 LEU A N 1
ATOM 662 C CA . LEU A 1 87 ? -24.382 1.529 5.021 1.00 93.12 87 LEU A CA 1
ATOM 663 C C . LEU A 1 87 ? -25.518 0.499 4.923 1.00 93.12 87 LEU A C 1
ATOM 665 O O . LEU A 1 87 ? -25.761 -0.247 5.878 1.00 93.12 87 LEU A O 1
ATOM 669 N N . PRO A 1 88 ? -26.210 0.416 3.771 1.00 93.88 88 PRO A N 1
ATOM 670 C CA . PRO A 1 88 ? -27.145 -0.668 3.496 1.00 93.88 88 PRO A CA 1
ATOM 671 C C . PRO A 1 88 ? -26.491 -2.053 3.608 1.00 93.88 88 PRO A C 1
ATOM 673 O O . PRO A 1 88 ? -25.290 -2.228 3.390 1.00 93.88 88 PRO A O 1
ATOM 676 N N . GLU A 1 89 ? -27.302 -3.067 3.920 1.00 91.62 89 GLU A N 1
ATOM 677 C CA . GLU A 1 89 ? -26.835 -4.453 4.004 1.00 91.62 89 GLU A CA 1
ATOM 678 C C . GLU A 1 89 ? -26.198 -4.897 2.676 1.00 91.62 89 GLU A C 1
ATOM 680 O O . GLU A 1 89 ? -26.815 -4.810 1.615 1.00 91.62 89 GLU A O 1
ATOM 685 N N . GLY A 1 90 ? -24.957 -5.385 2.748 1.00 91.38 90 GLY A N 1
ATOM 686 C CA . GLY A 1 90 ? -24.188 -5.840 1.588 1.00 91.38 90 GLY A CA 1
ATOM 687 C C . GLY A 1 90 ? -23.355 -4.762 0.886 1.00 91.38 90 GLY A C 1
ATOM 688 O O . GLY A 1 90 ? -22.634 -5.105 -0.048 1.00 91.38 90 GLY A O 1
ATOM 689 N N . GLU A 1 91 ? -23.417 -3.499 1.322 1.00 91.06 91 GLU A N 1
ATOM 690 C CA . GLU A 1 91 ? -22.590 -2.413 0.765 1.00 91.06 91 GLU A CA 1
ATOM 691 C C . GLU A 1 91 ? -21.325 -2.116 1.584 1.00 91.06 91 GLU A C 1
ATOM 693 O O . GLU A 1 91 ? -20.391 -1.516 1.053 1.00 91.06 91 GLU A O 1
ATOM 698 N N . ALA A 1 92 ? -21.281 -2.531 2.853 1.00 92.31 92 ALA A N 1
ATOM 699 C CA . ALA A 1 92 ? -20.112 -2.364 3.713 1.00 92.31 92 ALA A CA 1
ATOM 700 C C . ALA A 1 92 ? -18.977 -3.323 3.327 1.00 92.31 92 ALA A C 1
ATOM 702 O O . ALA A 1 92 ? -19.215 -4.509 3.072 1.00 92.31 92 ALA A O 1
ATOM 703 N N . THR A 1 93 ? -17.740 -2.829 3.336 1.00 93.62 93 THR A N 1
ATOM 704 C CA . THR A 1 93 ? -16.541 -3.655 3.132 1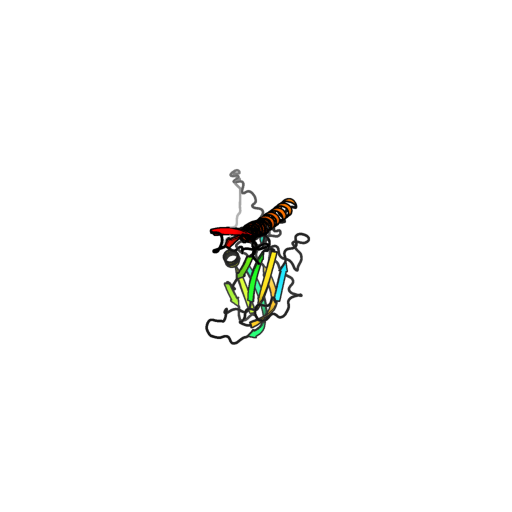.00 93.62 93 THR A CA 1
ATOM 705 C C . THR A 1 93 ? -16.189 -4.477 4.369 1.00 93.62 93 THR A C 1
ATOM 707 O O . THR A 1 93 ? -15.581 -5.541 4.250 1.00 93.62 93 THR A O 1
ATOM 710 N N . GLY A 1 94 ? -16.589 -4.008 5.552 1.00 94.00 94 GLY A N 1
ATOM 711 C CA . GLY A 1 94 ? -16.242 -4.573 6.852 1.00 94.00 94 GLY A CA 1
ATOM 712 C C . GLY A 1 94 ? -14.889 -4.103 7.389 1.00 94.00 94 GLY A C 1
ATOM 713 O O . GLY A 1 94 ? -14.391 -4.698 8.342 1.00 94.00 94 GLY A O 1
ATOM 714 N N . TYR A 1 95 ? -14.273 -3.085 6.780 1.00 96.12 95 TYR A N 1
ATOM 715 C CA . TYR A 1 95 ? -12.967 -2.566 7.195 1.00 96.12 95 TYR A CA 1
ATOM 716 C C . TYR A 1 95 ? -12.744 -1.113 6.739 1.00 96.12 95 TYR A C 1
ATOM 718 O O . TYR A 1 95 ? -13.061 -0.793 5.592 1.00 96.12 95 TYR A O 1
ATOM 726 N N . PRO A 1 96 ? -12.182 -0.231 7.589 1.00 96.62 96 PRO A N 1
ATOM 727 C CA . PRO A 1 96 ? -11.877 1.157 7.227 1.00 96.62 96 PRO A CA 1
ATOM 728 C C . PRO A 1 96 ? -10.799 1.375 6.158 1.00 96.62 96 PRO A C 1
ATOM 730 O O . PRO A 1 96 ? -10.892 2.376 5.443 1.00 96.62 96 PRO A O 1
ATOM 733 N N . VAL A 1 97 ? -9.763 0.526 6.062 1.00 98.06 97 VAL A N 1
ATOM 734 C CA . VAL A 1 97 ? -8.607 0.790 5.176 1.00 98.06 97 VAL A CA 1
ATOM 735 C C . VAL A 1 97 ? -8.572 -0.129 3.957 1.00 98.06 97 VAL A C 1
ATOM 737 O O . VAL A 1 97 ? -8.478 -1.345 4.060 1.00 98.06 97 VAL A O 1
ATOM 740 N N . GLU A 1 98 ? -8.525 0.456 2.765 1.00 97.00 98 GLU A N 1
ATOM 741 C CA . GLU A 1 98 ? -8.125 -0.255 1.552 1.00 97.00 98 GLU A CA 1
ATOM 742 C C . GLU A 1 98 ? -6.639 -0.013 1.265 1.00 97.00 98 GLU A C 1
ATOM 744 O O . GLU A 1 98 ? -6.195 1.132 1.124 1.00 97.00 98 GLU A O 1
ATOM 749 N N . LEU A 1 99 ? -5.873 -1.097 1.138 1.00 98.69 99 LEU A N 1
ATOM 750 C CA . LEU A 1 99 ? -4.517 -1.057 0.599 1.00 98.69 99 LEU A CA 1
ATOM 751 C C . LEU A 1 99 ? -4.570 -1.223 -0.921 1.00 98.69 99 LEU A C 1
ATOM 753 O O . LEU A 1 99 ? -5.239 -2.122 -1.427 1.00 98.69 99 LEU A O 1
ATOM 757 N N . VAL A 1 100 ? -3.821 -0.400 -1.652 1.00 98.44 100 VAL A N 1
ATOM 758 C CA . VAL A 1 100 ? -3.688 -0.517 -3.108 1.00 98.44 100 VAL A CA 1
ATOM 759 C C . VAL A 1 100 ? -2.229 -0.630 -3.521 1.00 98.44 100 VAL A C 1
ATOM 761 O O . VAL A 1 100 ? -1.417 0.233 -3.184 1.00 98.44 100 VAL A O 1
ATOM 764 N N . PHE A 1 101 ? -1.920 -1.653 -4.318 1.00 98.19 101 PHE A N 1
ATOM 765 C CA . PHE A 1 101 ? -0.667 -1.759 -5.068 1.00 98.19 101 PHE A CA 1
ATOM 766 C C . PHE A 1 101 ? -0.924 -1.329 -6.514 1.00 98.19 101 PHE A C 1
ATOM 768 O O . PHE A 1 101 ? -1.730 -1.931 -7.227 1.00 98.19 101 PHE A O 1
ATOM 775 N N . GLN A 1 102 ? -0.275 -0.242 -6.928 1.00 96.81 102 GLN A N 1
ATOM 776 C CA . GLN A 1 102 ? -0.527 0.416 -8.207 1.00 96.81 102 GLN A CA 1
ATOM 777 C C . GLN A 1 102 ? 0.702 0.401 -9.114 1.00 96.81 102 GLN A C 1
ATOM 779 O O . GLN A 1 102 ? 1.810 0.698 -8.667 1.00 96.81 102 GLN A O 1
ATOM 784 N N . SER A 1 103 ? 0.455 0.191 -10.410 1.00 95.56 103 SER A N 1
ATOM 785 C CA . SER A 1 103 ? 1.468 0.219 -11.467 1.00 95.56 103 SER A CA 1
ATOM 786 C C . SER A 1 103 ? 0.989 0.921 -12.732 1.00 95.56 103 SER A C 1
ATOM 788 O O . SER A 1 103 ? -0.182 0.843 -13.093 1.00 95.56 103 SER A O 1
ATOM 790 N N . TRP A 1 104 ? 1.928 1.535 -13.445 1.00 90.56 104 TRP A N 1
ATOM 791 C CA . TRP A 1 104 ? 1.768 2.230 -14.726 1.00 90.56 104 TRP A CA 1
ATOM 792 C C . TRP A 1 104 ? 2.679 1.655 -15.822 1.00 90.56 104 TRP A C 1
ATOM 794 O O . TRP A 1 104 ? 2.693 2.152 -16.947 1.00 90.56 104 TRP A O 1
ATOM 804 N N . SER A 1 105 ? 3.480 0.641 -15.483 1.00 83.88 105 SER A N 1
ATOM 805 C CA . SER A 1 105 ? 4.590 0.143 -16.299 1.00 83.88 105 SER A CA 1
ATOM 806 C C . SER A 1 105 ? 4.379 -1.265 -16.857 1.00 83.88 105 SER A C 1
ATOM 808 O O . SER A 1 105 ? 5.357 -2.002 -17.009 1.00 83.88 105 SER A O 1
ATOM 810 N N . ASP A 1 106 ? 3.152 -1.625 -17.234 1.00 86.62 106 ASP A N 1
ATOM 811 C CA . ASP A 1 106 ? 2.827 -2.877 -17.939 1.00 86.62 106 ASP A CA 1
ATOM 812 C C . ASP A 1 106 ? 3.427 -4.104 -17.214 1.00 86.62 106 ASP A C 1
ATOM 814 O O . ASP A 1 106 ? 4.357 -4.743 -17.727 1.00 86.62 106 ASP A O 1
ATOM 818 N N . PRO A 1 107 ? 3.054 -4.339 -15.938 1.00 91.69 107 PRO A N 1
ATOM 819 C CA . PRO A 1 107 ? 3.555 -5.474 -15.164 1.00 91.69 107 PRO A CA 1
ATOM 820 C C . PRO A 1 107 ? 3.134 -6.808 -15.780 1.00 91.69 107 PRO A C 1
ATOM 822 O O . PRO A 1 107 ? 2.091 -6.910 -16.423 1.00 91.69 107 PRO A O 1
ATOM 825 N N . ASP A 1 108 ? 3.956 -7.837 -15.569 1.00 90.94 108 ASP A N 1
ATOM 826 C CA . ASP A 1 108 ? 3.655 -9.198 -16.021 1.00 90.94 108 ASP A CA 1
ATOM 827 C C . ASP A 1 108 ? 2.667 -9.860 -15.051 1.00 90.94 108 ASP A C 1
ATOM 829 O O . ASP A 1 108 ? 3.026 -10.606 -14.140 1.00 90.94 108 ASP A O 1
ATOM 833 N N . THR A 1 109 ? 1.400 -9.482 -15.191 1.00 93.44 109 THR A N 1
ATOM 834 C CA . THR A 1 109 ? 0.278 -9.989 -14.404 1.00 93.44 109 THR A CA 1
ATOM 835 C C . THR A 1 109 ? -0.973 -10.060 -15.273 1.00 93.44 109 THR A C 1
ATOM 837 O O . THR A 1 109 ? -1.181 -9.203 -16.136 1.00 93.44 109 THR A O 1
ATOM 840 N N . PRO A 1 110 ? -1.857 -11.048 -15.046 1.00 93.44 110 PRO A N 1
ATOM 841 C CA . PRO A 1 110 ? -3.138 -11.128 -15.746 1.00 93.44 110 PRO A CA 1
ATOM 842 C C . PRO A 1 110 ? -4.101 -9.971 -15.428 1.00 93.44 110 PRO A C 1
ATOM 844 O O . PRO A 1 110 ? -5.170 -9.906 -16.031 1.00 93.44 110 PRO A O 1
ATOM 847 N N . LEU A 1 111 ? -3.767 -9.099 -14.470 1.00 94.94 111 LEU A N 1
ATOM 848 C CA . LEU A 1 111 ? -4.621 -7.998 -14.010 1.00 94.94 111 LEU A CA 1
ATOM 849 C C . LEU A 1 111 ? -4.293 -6.647 -14.655 1.00 94.94 111 LEU A C 1
ATOM 851 O O . LEU A 1 111 ? -4.913 -5.642 -14.311 1.00 94.94 111 LEU A O 1
ATOM 855 N N . THR A 1 112 ? -3.328 -6.619 -15.572 1.00 95.25 112 THR A N 1
ATOM 856 C CA . THR A 1 112 ? -2.979 -5.419 -16.330 1.00 95.25 112 THR A CA 1
ATOM 857 C C . THR A 1 112 ? -4.147 -4.996 -17.224 1.00 95.25 112 THR A C 1
ATOM 859 O O . THR A 1 112 ? -4.663 -5.791 -18.013 1.00 95.25 112 THR A O 1
ATOM 862 N N . ASP A 1 113 ? -4.579 -3.742 -17.092 1.00 92.56 113 ASP A N 1
ATOM 863 C CA . ASP A 1 113 ? -5.650 -3.164 -17.900 1.00 92.56 113 ASP A CA 1
ATOM 864 C C . ASP A 1 113 ? -5.200 -2.861 -19.344 1.00 92.56 113 ASP A C 1
ATOM 866 O O . ASP A 1 113 ? -4.049 -3.069 -19.736 1.00 92.56 113 ASP A O 1
ATOM 870 N N . SER A 1 114 ? -6.120 -2.350 -20.167 1.00 91.81 114 SER A N 1
ATOM 871 C CA . SER A 1 114 ? -5.829 -2.018 -21.569 1.00 91.81 114 SER A CA 1
ATOM 872 C C . SER A 1 114 ? -4.771 -0.925 -21.755 1.00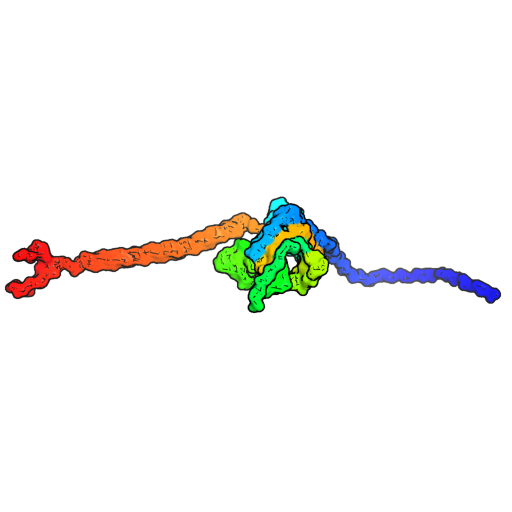 91.81 114 SER A C 1
ATOM 874 O O . SER A 1 114 ? -4.221 -0.807 -22.849 1.00 91.81 114 SER A O 1
ATOM 876 N N . ASP A 1 115 ? -4.500 -0.137 -20.714 1.00 90.25 115 ASP A N 1
ATOM 877 C CA . ASP A 1 115 ? -3.517 0.945 -20.710 1.00 90.25 115 ASP A CA 1
ATOM 878 C C . ASP A 1 115 ? -2.169 0.500 -20.109 1.00 90.25 115 ASP A C 1
ATOM 880 O O . ASP A 1 115 ? -1.262 1.323 -19.956 1.00 90.25 115 ASP A O 1
ATOM 884 N N . GLY A 1 116 ? -2.008 -0.784 -19.764 1.00 91.06 116 GLY A N 1
ATOM 885 C CA . GLY A 1 116 ? -0.775 -1.299 -19.169 1.00 91.06 116 GLY A CA 1
ATOM 886 C C . GLY A 1 116 ? -0.654 -1.009 -17.671 1.00 91.06 116 GLY A C 1
ATOM 887 O O . GLY A 1 116 ? 0.461 -0.872 -17.160 1.00 91.06 116 GLY A O 1
ATOM 888 N N . ARG A 1 117 ? -1.771 -0.847 -16.957 1.00 94.25 117 ARG A N 1
ATOM 889 C CA . ARG A 1 117 ? -1.793 -0.408 -15.555 1.00 94.25 117 ARG A CA 1
ATOM 890 C C . ARG A 1 117 ? -2.411 -1.460 -14.662 1.00 94.25 117 ARG A C 1
ATOM 892 O O . ARG A 1 117 ? -3.218 -2.270 -15.100 1.00 94.25 117 ARG A O 1
ATOM 899 N N . VAL A 1 118 ? -2.056 -1.412 -13.386 1.00 97.19 118 VAL A N 1
ATOM 900 C CA . VAL A 1 118 ? -2.670 -2.254 -12.358 1.00 97.19 118 VAL A CA 1
ATOM 901 C C . VAL A 1 118 ? -3.111 -1.381 -11.201 1.00 97.19 118 VAL A C 1
ATOM 903 O O . VAL A 1 118 ? -2.383 -0.488 -10.766 1.00 97.19 118 VAL A O 1
ATOM 906 N N . TRP A 1 119 ? -4.311 -1.664 -10.708 1.00 97.06 119 TRP A N 1
ATOM 907 C CA . TRP A 1 119 ? -4.858 -1.129 -9.471 1.00 97.06 119 TRP A CA 1
ATOM 908 C C . TRP A 1 119 ? -5.340 -2.312 -8.630 1.00 97.06 119 TRP A C 1
ATOM 910 O O . TRP A 1 119 ? -6.483 -2.748 -8.745 1.00 97.06 119 TRP A O 1
ATOM 920 N N . ALA A 1 120 ? -4.436 -2.887 -7.841 1.00 97.81 120 ALA A N 1
ATOM 921 C CA . ALA A 1 120 ? -4.725 -4.065 -7.036 1.00 97.81 120 ALA A CA 1
ATOM 922 C C . ALA A 1 120 ? -5.202 -3.641 -5.650 1.00 97.81 120 ALA A C 1
ATOM 924 O O . ALA A 1 120 ? -4.389 -3.202 -4.837 1.00 97.81 120 ALA A O 1
ATOM 925 N N . THR A 1 121 ? -6.503 -3.756 -5.392 1.00 97.38 121 THR A N 1
ATOM 926 C CA . THR A 1 121 ? -7.083 -3.488 -4.073 1.00 97.38 121 THR A CA 1
ATOM 927 C C . THR A 1 121 ? -6.968 -4.717 -3.177 1.00 97.38 121 THR A C 1
ATOM 929 O O . THR A 1 121 ? -7.179 -5.852 -3.610 1.00 97.38 121 THR A O 1
ATOM 932 N N . VAL A 1 122 ? -6.602 -4.499 -1.919 1.00 98.31 122 VAL A N 1
ATOM 933 C CA . VAL A 1 122 ? -6.322 -5.557 -0.949 1.00 98.31 122 VAL A CA 1
ATOM 934 C C . VAL A 1 122 ? -7.136 -5.287 0.307 1.00 98.31 122 VAL A C 1
ATOM 936 O O . VAL A 1 122 ? -7.011 -4.228 0.918 1.00 98.31 122 VAL A O 1
ATOM 939 N N . ALA A 1 123 ? -7.964 -6.257 0.688 1.00 97.12 123 ALA A N 1
ATOM 940 C CA . ALA A 1 123 ? -8.648 -6.268 1.975 1.00 97.12 123 ALA A CA 1
ATOM 941 C C . ALA A 1 123 ? -7.676 -6.687 3.095 1.00 97.12 123 ALA A C 1
ATOM 943 O O . ALA A 1 123 ? -6.753 -7.472 2.836 1.00 97.12 123 ALA A O 1
ATOM 944 N N . PRO A 1 124 ? -7.875 -6.229 4.341 1.00 98.25 124 PRO A N 1
ATOM 945 C CA . PRO A 1 124 ? -7.070 -6.685 5.461 1.00 98.25 124 PRO A CA 1
ATOM 946 C C . PRO A 1 124 ? -7.282 -8.181 5.709 1.00 98.25 124 PRO A C 1
ATOM 948 O O . PRO A 1 124 ? -8.392 -8.710 5.678 1.00 98.25 124 PRO A O 1
ATOM 951 N N . SER A 1 125 ? -6.189 -8.872 6.013 1.00 97.94 125 SER A N 1
ATOM 952 C CA . SER A 1 125 ? -6.187 -10.284 6.408 1.00 97.94 125 SER A CA 1
ATOM 953 C C . SER A 1 125 ? -6.675 -10.496 7.847 1.00 97.94 125 SER A C 1
ATOM 955 O O . SER A 1 125 ? -7.140 -11.581 8.200 1.00 97.94 125 SER A O 1
ATOM 957 N N . SER A 1 126 ? -6.551 -9.465 8.686 1.00 97.75 126 SER A N 1
ATOM 958 C CA . SER A 1 126 ? -7.079 -9.411 10.049 1.00 97.75 126 SER A CA 1
ATOM 959 C C . SER A 1 126 ? -7.169 -7.967 10.534 1.00 97.75 126 SER A C 1
ATOM 961 O O . SER A 1 126 ? -6.388 -7.120 10.093 1.00 97.75 126 SER A O 1
ATOM 963 N N . ILE A 1 127 ? -8.070 -7.723 11.484 1.00 97.31 127 ILE A N 1
ATOM 964 C CA . ILE A 1 127 ? -8.352 -6.406 12.060 1.00 97.31 127 ILE A CA 1
ATOM 965 C C . ILE A 1 127 ? -8.241 -6.508 13.584 1.00 97.31 127 ILE A C 1
ATOM 967 O O . ILE A 1 127 ? -8.782 -7.430 14.195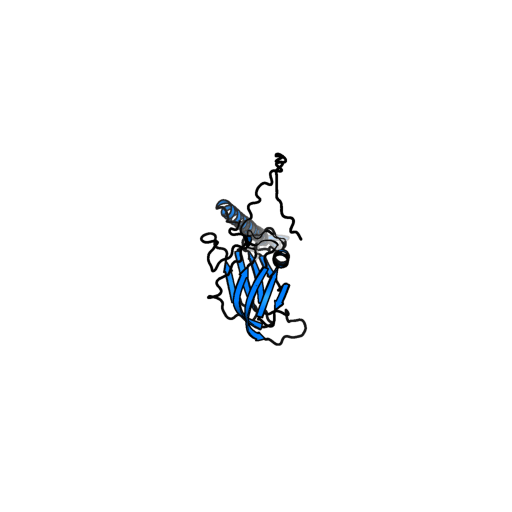 1.00 97.31 127 ILE A O 1
ATOM 971 N N . ASP A 1 128 ? -7.534 -5.563 14.191 1.00 96.88 128 ASP A N 1
ATOM 972 C CA . ASP A 1 128 ? -7.550 -5.293 15.626 1.00 96.88 128 ASP A CA 1
ATOM 973 C C . ASP A 1 128 ? -8.366 -4.018 15.863 1.00 96.88 128 ASP A C 1
ATOM 975 O O . ASP A 1 128 ? -7.841 -2.902 15.908 1.00 96.88 128 ASP A O 1
ATOM 979 N N . GLU A 1 129 ? -9.681 -4.204 15.980 1.00 93.50 129 GLU A N 1
ATOM 980 C CA . GLU A 1 129 ? -10.656 -3.124 16.167 1.00 93.50 129 GLU A CA 1
ATOM 981 C C . GLU A 1 129 ? -10.385 -2.307 17.438 1.00 93.50 129 GLU A C 1
ATOM 983 O O . GLU A 1 129 ? -10.647 -1.109 17.477 1.00 93.50 129 GLU A O 1
ATOM 988 N N . GLY A 1 130 ? -9.826 -2.934 18.481 1.00 94.12 130 GLY A N 1
ATOM 989 C CA . GLY A 1 130 ? -9.556 -2.267 19.755 1.00 94.12 130 GLY A CA 1
ATOM 990 C C . GLY A 1 130 ? -8.444 -1.223 19.669 1.00 94.12 130 GLY A C 1
ATOM 991 O O . GLY A 1 130 ? -8.416 -0.292 20.475 1.00 94.12 130 GLY A O 1
ATOM 992 N N . ASN A 1 131 ? -7.545 -1.368 18.693 1.00 95.69 131 ASN A N 1
ATOM 993 C CA . ASN A 1 131 ? -6.395 -0.490 18.496 1.00 95.69 131 ASN A CA 1
ATOM 994 C C . ASN A 1 131 ? -6.408 0.239 17.144 1.00 95.69 131 ASN A C 1
ATOM 996 O O . ASN A 1 131 ? -5.466 0.983 16.870 1.00 95.69 131 ASN A O 1
ATOM 1000 N N . ASN A 1 132 ? -7.447 0.049 16.320 1.00 98.00 132 ASN A N 1
ATOM 1001 C CA . ASN A 1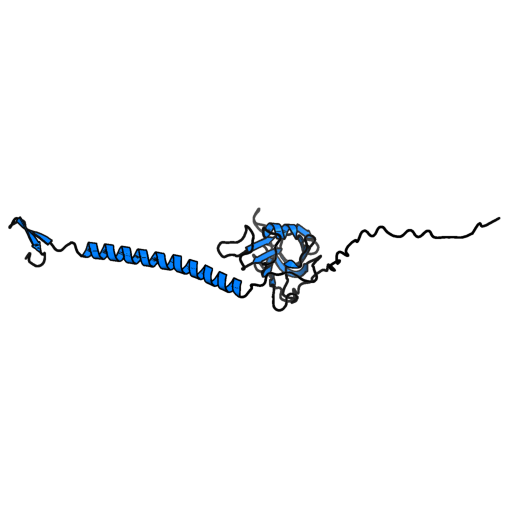 132 ? -7.529 0.553 14.945 1.00 98.00 132 ASN A CA 1
ATOM 1002 C C . ASN A 1 132 ? -6.301 0.155 14.113 1.00 98.00 132 ASN A C 1
ATOM 1004 O O . ASN A 1 132 ? -5.610 1.009 13.546 1.00 98.00 132 ASN A O 1
ATOM 1008 N N . ILE A 1 133 ? -5.995 -1.147 14.103 1.00 98.50 133 ILE A N 1
ATOM 1009 C CA . ILE A 1 133 ? -4.884 -1.702 13.328 1.00 98.50 133 ILE A CA 1
ATOM 1010 C C . ILE A 1 133 ? -5.409 -2.735 12.340 1.00 98.50 133 ILE A C 1
ATOM 1012 O O . ILE A 1 133 ? -6.092 -3.684 12.718 1.00 98.50 133 ILE A O 1
ATOM 1016 N N . GLU A 1 134 ? -5.005 -2.598 11.086 1.00 98.62 134 GLU A N 1
ATOM 1017 C CA . GLU A 1 134 ? -5.259 -3.566 10.026 1.00 98.62 134 GLU A CA 1
ATOM 1018 C C . GLU A 1 134 ? -3.953 -4.193 9.531 1.00 98.62 134 GLU A C 1
ATOM 1020 O O . GLU A 1 134 ? -2.898 -3.552 9.508 1.00 98.62 134 GLU A O 1
ATOM 1025 N N . TYR A 1 135 ? -4.023 -5.469 9.149 1.00 98.62 135 TYR A N 1
ATOM 1026 C CA . TYR A 1 135 ? -2.863 -6.255 8.728 1.00 98.62 135 TYR A CA 1
ATOM 1027 C C . TYR A 1 135 ? -3.085 -6.844 7.337 1.00 98.62 135 TYR A C 1
ATOM 1029 O O . TYR A 1 135 ? -4.032 -7.605 7.132 1.00 98.62 135 TYR A O 1
ATOM 1037 N N . PHE A 1 136 ? -2.172 -6.587 6.405 1.00 98.81 136 PHE A N 1
ATOM 1038 C CA . PHE A 1 136 ? -2.219 -7.090 5.031 1.00 98.81 136 PHE A CA 1
ATOM 1039 C C . PHE A 1 136 ? -1.025 -8.012 4.790 1.00 98.81 136 PHE A C 1
ATOM 1041 O O . PHE A 1 136 ? 0.128 -7.589 4.886 1.00 98.81 136 PHE A O 1
ATOM 1048 N N . LYS A 1 137 ? -1.285 -9.288 4.502 1.00 98.62 137 LYS A N 1
ATOM 1049 C CA . LYS A 1 137 ? -0.226 -10.273 4.255 1.00 98.62 137 LYS A CA 1
ATOM 1050 C C . LYS A 1 137 ? 0.291 -10.170 2.832 1.00 98.62 137 LYS A C 1
ATOM 1052 O O . LYS A 1 137 ? -0.494 -9.977 1.901 1.00 98.62 137 LYS A O 1
ATOM 1057 N N . TYR A 1 138 ? 1.584 -10.430 2.654 1.00 98.69 138 TYR A N 1
ATOM 1058 C CA . TYR A 1 138 ? 2.206 -10.543 1.336 1.00 98.69 138 TYR A CA 1
ATOM 1059 C C . TYR A 1 138 ? 1.414 -11.448 0.380 1.00 98.69 138 TYR A C 1
ATOM 1061 O O . TYR A 1 138 ? 1.182 -11.078 -0.767 1.00 98.69 138 TYR A O 1
ATOM 1069 N N . SER A 1 139 ? 0.940 -12.608 0.848 1.00 98.44 139 SER A N 1
ATOM 1070 C CA . SER A 1 139 ? 0.182 -13.555 0.018 1.00 98.44 139 SER A CA 1
ATOM 1071 C C . SER A 1 139 ? -1.113 -12.970 -0.551 1.00 98.44 139 SER A C 1
ATOM 1073 O O . SER A 1 139 ? -1.472 -13.265 -1.691 1.00 98.44 139 SER A O 1
ATOM 1075 N N . ASP A 1 140 ? -1.812 -12.143 0.229 1.00 98.62 140 ASP A N 1
ATOM 1076 C CA . ASP A 1 140 ? -3.069 -11.519 -0.188 1.00 98.62 140 ASP A CA 1
ATOM 1077 C C . ASP A 1 140 ? -2.801 -10.375 -1.169 1.00 98.62 140 ASP A C 1
ATOM 1079 O O . ASP A 1 140 ? -3.495 -10.256 -2.178 1.00 98.62 140 ASP A O 1
ATOM 1083 N N . ILE A 1 141 ? -1.727 -9.615 -0.935 1.00 98.69 141 ILE A N 1
ATOM 1084 C CA . ILE A 1 141 ? -1.240 -8.576 -1.849 1.00 98.69 141 ILE A CA 1
ATOM 1085 C C . ILE A 1 141 ? -0.830 -9.195 -3.191 1.00 98.69 141 ILE A C 1
ATOM 1087 O O . ILE A 1 141 ? -1.304 -8.762 -4.237 1.00 98.69 141 ILE A O 1
ATOM 1091 N N . ALA A 1 142 ? -0.008 -10.248 -3.182 1.00 98.31 142 ALA A N 1
ATOM 1092 C CA . ALA A 1 142 ? 0.436 -10.935 -4.395 1.00 98.31 142 ALA A CA 1
ATOM 1093 C C . ALA A 1 142 ? -0.741 -11.540 -5.173 1.00 98.31 142 ALA A C 1
ATOM 1095 O O . ALA A 1 142 ? -0.792 -11.465 -6.400 1.00 98.31 142 ALA A O 1
ATOM 1096 N N . LYS A 1 143 ? -1.735 -12.096 -4.468 1.00 98.25 143 LYS A N 1
ATOM 1097 C CA . LYS A 1 143 ? -2.967 -12.601 -5.084 1.00 98.25 143 LYS A CA 1
ATOM 1098 C C . LYS A 1 143 ? -3.782 -11.480 -5.732 1.00 98.25 143 LYS A C 1
ATOM 1100 O O . LYS A 1 143 ? -4.244 -11.657 -6.857 1.00 98.25 143 LYS A O 1
ATOM 1105 N N . ALA A 1 144 ? -3.958 -10.357 -5.039 1.00 98.12 144 ALA A N 1
ATOM 1106 C CA . ALA A 1 144 ? -4.686 -9.197 -5.547 1.00 98.12 144 ALA A CA 1
ATOM 1107 C C . ALA A 1 144 ? -3.964 -8.508 -6.710 1.00 98.12 144 ALA A C 1
ATOM 1109 O O . ALA A 1 144 ? -4.616 -7.970 -7.595 1.00 98.12 144 ALA A O 1
ATOM 1110 N N . TYR A 1 145 ? -2.631 -8.538 -6.718 1.00 97.94 145 TYR A N 1
ATOM 1111 C CA . TYR A 1 145 ? -1.794 -7.998 -7.789 1.00 97.94 145 TYR A CA 1
ATOM 1112 C C . TYR A 1 145 ? -1.603 -8.987 -8.952 1.00 97.94 145 TYR A C 1
ATOM 1114 O O . TYR A 1 145 ? -1.222 -8.593 -10.052 1.00 97.94 145 TYR A O 1
ATOM 1122 N N . GLY A 1 146 ? -1.933 -10.267 -8.748 1.00 97.62 146 GLY A N 1
ATOM 1123 C CA . GLY A 1 146 ? -1.915 -11.333 -9.755 1.00 97.62 146 GLY A CA 1
ATOM 1124 C C . GLY A 1 146 ? -0.539 -11.959 -10.003 1.00 97.62 146 GLY A C 1
ATOM 1125 O O . GLY A 1 146 ? -0.428 -12.898 -10.790 1.00 97.62 146 GLY A O 1
ATOM 1126 N N . THR A 1 147 ? 0.498 -11.474 -9.321 1.00 96.56 147 THR A N 1
ATOM 1127 C CA . THR A 1 147 ? 1.871 -11.988 -9.357 1.00 96.56 147 THR A CA 1
ATOM 1128 C C . THR A 1 147 ? 2.600 -11.623 -8.063 1.00 96.56 147 THR A C 1
ATOM 1130 O O . THR A 1 147 ? 2.206 -10.692 -7.360 1.00 96.56 147 THR A O 1
ATOM 1133 N N . ASN A 1 148 ? 3.672 -12.351 -7.751 1.00 95.81 148 ASN A N 1
ATOM 1134 C CA . ASN A 1 148 ? 4.605 -12.022 -6.672 1.00 95.81 148 ASN A CA 1
ATOM 1135 C C . ASN A 1 148 ? 5.812 -11.191 -7.161 1.00 95.81 148 ASN A C 1
ATOM 1137 O O . ASN A 1 148 ? 6.654 -10.793 -6.357 1.00 95.81 148 ASN A O 1
ATOM 1141 N N . ASP A 1 149 ? 5.891 -10.897 -8.464 1.00 95.38 149 ASP A N 1
ATOM 1142 C CA . ASP A 1 149 ? 6.861 -9.953 -9.020 1.00 95.38 149 ASP A CA 1
ATOM 1143 C C . ASP A 1 149 ? 6.387 -8.504 -8.823 1.00 95.38 149 ASP A C 1
ATOM 1145 O O . ASP A 1 149 ? 5.615 -7.947 -9.609 1.00 95.38 149 ASP A O 1
ATOM 1149 N N . PHE A 1 150 ? 6.875 -7.879 -7.752 1.00 96.12 150 PHE A N 1
ATOM 1150 C CA . PHE A 1 150 ? 6.601 -6.476 -7.434 1.00 96.12 150 PHE A CA 1
ATOM 1151 C C . PHE A 1 150 ? 7.570 -5.490 -8.094 1.00 96.12 150 PHE A C 1
ATOM 1153 O O . PHE A 1 150 ? 7.556 -4.303 -7.764 1.00 96.12 150 PHE A O 1
ATOM 1160 N N . GLY A 1 151 ? 8.381 -5.947 -9.057 1.00 94.44 151 GLY A N 1
ATOM 1161 C CA . GLY A 1 151 ? 9.388 -5.136 -9.737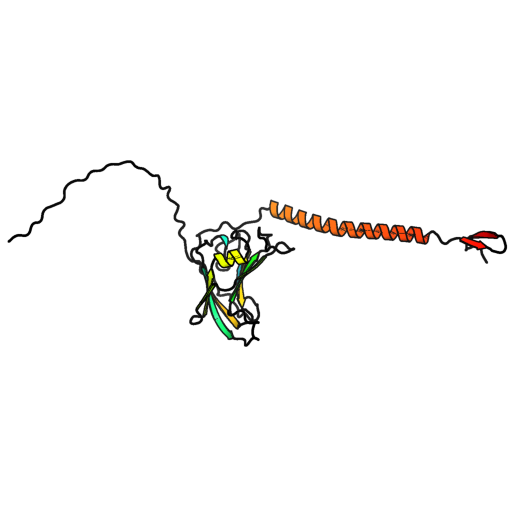 1.00 94.44 151 GLY A CA 1
ATOM 1162 C C . GLY A 1 151 ? 8.843 -3.871 -10.385 1.00 94.44 151 GLY A C 1
ATOM 1163 O O . GLY A 1 151 ? 9.588 -2.918 -10.545 1.00 94.44 151 GLY A O 1
ATOM 1164 N N . LYS A 1 152 ? 7.555 -3.835 -10.739 1.00 94.06 152 LYS A N 1
ATOM 1165 C CA . LYS A 1 152 ? 6.923 -2.676 -11.389 1.00 94.06 152 LYS A CA 1
ATOM 1166 C C . LYS A 1 152 ? 5.829 -2.013 -10.551 1.00 94.06 152 LYS A C 1
ATOM 1168 O O . LYS A 1 152 ? 4.954 -1.359 -11.116 1.00 94.06 152 LYS A O 1
ATOM 1173 N N . VAL A 1 153 ? 5.814 -2.224 -9.235 1.00 95.44 153 VAL A N 1
ATOM 1174 C CA . VAL A 1 153 ? 4.861 -1.562 -8.328 1.00 95.44 153 VAL A CA 1
ATOM 1175 C C . VAL A 1 153 ? 5.301 -0.121 -8.093 1.00 95.44 153 VAL A C 1
ATOM 1177 O O . VAL A 1 153 ? 6.185 0.152 -7.292 1.00 95.44 153 VAL A O 1
ATOM 1180 N N . ASP A 1 154 ? 4.656 0.826 -8.760 1.00 94.00 154 ASP A N 1
ATOM 1181 C CA . ASP A 1 154 ? 5.019 2.238 -8.643 1.00 94.00 154 ASP A CA 1
ATOM 1182 C C . ASP A 1 154 ? 4.593 2.835 -7.296 1.00 94.00 154 ASP A C 1
ATOM 1184 O O . ASP A 1 154 ? 5.246 3.753 -6.787 1.00 94.00 154 ASP A O 1
ATOM 1188 N N . ARG A 1 155 ? 3.463 2.374 -6.735 1.00 95.19 155 ARG A N 1
ATOM 1189 C CA . ARG A 1 155 ? 2.898 2.954 -5.508 1.00 95.19 155 ARG A CA 1
ATOM 1190 C C . ARG A 1 155 ? 2.215 1.952 -4.597 1.00 95.19 155 ARG A C 1
ATOM 1192 O O . ARG A 1 155 ? 1.483 1.076 -5.051 1.00 95.19 155 ARG A O 1
ATOM 1199 N N . MET A 1 156 ? 2.357 2.227 -3.307 1.00 97.56 156 MET A N 1
ATOM 1200 C CA . MET A 1 156 ? 1.524 1.696 -2.239 1.00 97.56 156 MET A CA 1
ATOM 1201 C C . MET A 1 156 ? 0.629 2.822 -1.706 1.00 97.56 156 MET A C 1
ATOM 1203 O O . MET A 1 156 ? 1.126 3.870 -1.281 1.00 97.56 156 MET A O 1
ATOM 1207 N N . LEU A 1 157 ? -0.689 2.638 -1.774 1.00 97.94 157 LEU A N 1
ATOM 1208 C CA . LEU A 1 157 ? -1.687 3.626 -1.355 1.00 97.94 157 LEU A CA 1
ATOM 1209 C C . LEU A 1 157 ? -2.536 3.058 -0.222 1.00 97.94 157 LEU A C 1
ATOM 1211 O O . LEU A 1 157 ? -2.843 1.870 -0.217 1.00 97.94 157 LEU A O 1
ATOM 1215 N N . PHE A 1 158 ? -2.953 3.933 0.686 1.00 98.31 158 PHE A N 1
ATOM 1216 C CA . PHE A 1 158 ? -3.874 3.609 1.767 1.00 98.31 158 PHE A CA 1
ATOM 1217 C C . PHE A 1 158 ? -5.054 4.566 1.696 1.00 98.31 158 PHE A C 1
ATOM 1219 O O . PHE A 1 158 ? -4.878 5.782 1.844 1.00 98.31 158 PHE A O 1
ATOM 1226 N N . SER A 1 159 ? -6.237 4.019 1.453 1.00 97.19 159 SER A N 1
ATOM 1227 C CA . SER A 1 159 ? -7.473 4.770 1.242 1.00 97.19 159 SER A CA 1
ATOM 1228 C C . SER A 1 159 ? -8.505 4.418 2.306 1.00 97.19 159 SER A C 1
ATOM 1230 O O . SER A 1 159 ? -8.512 3.302 2.816 1.00 97.19 159 SER A O 1
ATOM 1232 N N . SER A 1 160 ? -9.396 5.353 2.626 1.00 97.25 160 SER A N 1
ATOM 1233 C CA . SER A 1 160 ? -10.626 5.023 3.357 1.00 97.25 160 SER A CA 1
ATOM 1234 C C . SER A 1 160 ? -11.554 4.211 2.464 1.00 97.25 160 SER A C 1
ATOM 1236 O O . SER A 1 160 ? -11.733 4.582 1.304 1.00 97.25 160 SER A O 1
ATOM 1238 N N . THR A 1 161 ? -12.224 3.200 2.994 1.00 97.00 161 THR A N 1
ATOM 1239 C CA . THR A 1 161 ? -13.387 2.595 2.328 1.00 97.00 161 THR A CA 1
ATOM 1240 C C . THR A 1 161 ? -14.628 3.486 2.477 1.00 97.00 161 THR A C 1
ATOM 1242 O O . THR A 1 161 ? -14.573 4.586 3.035 1.00 97.00 161 THR A O 1
ATOM 1245 N N . ASN A 1 162 ? -15.770 3.040 1.955 1.00 95.25 162 ASN A N 1
ATOM 1246 C CA . ASN A 1 162 ? -17.068 3.663 2.224 1.00 95.25 162 ASN A CA 1
ATOM 1247 C C . ASN A 1 162 ? -17.572 3.425 3.657 1.00 95.25 162 ASN A C 1
ATOM 1249 O O . ASN A 1 162 ? -18.557 4.052 4.037 1.00 95.25 162 ASN A O 1
ATOM 1253 N N . ASP A 1 163 ? -16.923 2.562 4.441 1.00 95.19 163 ASP A N 1
ATOM 1254 C CA . ASP A 1 163 ? -17.350 2.232 5.804 1.00 95.19 163 ASP A CA 1
ATOM 1255 C C . ASP A 1 163 ? -17.015 3.336 6.804 1.00 95.19 163 ASP A C 1
ATOM 1257 O O . ASP A 1 163 ? -17.674 3.456 7.837 1.00 95.19 163 ASP A O 1
ATOM 1261 N N . ALA A 1 164 ? -15.967 4.122 6.545 1.00 96.69 164 ALA A N 1
ATOM 1262 C CA . ALA A 1 164 ? -15.495 5.085 7.523 1.00 96.69 164 ALA A CA 1
ATOM 1263 C C . ALA A 1 164 ? -14.654 6.216 6.938 1.00 96.69 164 ALA A C 1
ATOM 1265 O O . ALA A 1 164 ? -13.838 6.044 6.034 1.00 96.69 164 ALA A O 1
ATOM 1266 N N . LYS A 1 165 ? -14.756 7.365 7.600 1.00 98.31 165 LYS A N 1
ATOM 1267 C CA . LYS A 1 165 ? -13.778 8.440 7.516 1.00 98.31 165 LYS A CA 1
ATOM 1268 C C . LYS A 1 165 ? -12.633 8.160 8.476 1.00 98.31 165 LYS A C 1
ATOM 1270 O O . LYS A 1 165 ? -12.844 7.932 9.671 1.00 98.31 165 LYS A O 1
ATOM 1275 N N . MET A 1 166 ? -11.409 8.233 7.975 1.00 98.19 166 MET A N 1
ATOM 1276 C CA . MET A 1 166 ? -10.224 7.859 8.743 1.00 98.19 166 MET A CA 1
ATOM 1277 C C . MET A 1 166 ? -9.003 8.688 8.354 1.00 98.19 166 MET A C 1
ATOM 1279 O O . MET A 1 166 ? -9.009 9.439 7.376 1.00 98.19 166 MET A O 1
ATOM 1283 N N . LYS A 1 167 ? -7.938 8.559 9.138 1.00 98.56 167 LYS A N 1
ATOM 1284 C CA . LYS A 1 167 ? -6.609 9.055 8.790 1.00 98.56 167 LYS A CA 1
ATOM 1285 C C . LYS A 1 167 ? -5.563 8.015 9.168 1.00 98.56 167 LYS A C 1
ATOM 1287 O O . LYS A 1 167 ? -5.477 7.635 10.330 1.00 98.56 167 LYS A O 1
ATOM 1292 N N . VAL A 1 168 ? -4.720 7.605 8.227 1.00 98.56 168 VAL A N 1
ATOM 1293 C CA . VAL A 1 168 ? -3.554 6.758 8.510 1.00 98.56 168 VAL A CA 1
ATOM 1294 C C . VAL A 1 168 ? -2.581 7.507 9.418 1.00 98.56 168 VAL A C 1
ATOM 1296 O O . VAL A 1 168 ? -2.247 8.668 9.174 1.00 98.56 168 VAL A O 1
ATOM 1299 N N . THR A 1 169 ? -2.121 6.838 10.473 1.00 98.06 169 THR A N 1
ATOM 1300 C CA . THR A 1 169 ? -1.195 7.406 11.464 1.00 98.06 169 THR A CA 1
ATOM 1301 C C . THR A 1 169 ? 0.153 6.701 11.492 1.00 98.06 169 THR A C 1
ATOM 1303 O O . THR A 1 169 ? 1.147 7.332 11.843 1.00 98.06 169 THR A O 1
ATOM 1306 N N . SER A 1 170 ? 0.208 5.426 11.098 1.00 97.12 170 SER A N 1
ATOM 1307 C CA . SER A 1 170 ? 1.446 4.651 11.018 1.00 97.12 170 SER A CA 1
ATOM 1308 C C . SER A 1 170 ? 1.319 3.546 9.982 1.00 97.12 170 SER A C 1
ATOM 1310 O O . SER A 1 170 ? 0.273 2.900 9.901 1.00 97.12 170 SER A O 1
ATOM 1312 N N . VAL A 1 171 ? 2.401 3.286 9.253 1.00 98.00 171 VAL A N 1
ATOM 1313 C CA . VAL A 1 171 ? 2.529 2.119 8.379 1.00 98.00 171 VAL A CA 1
ATOM 1314 C C . VAL A 1 171 ? 3.887 1.476 8.612 1.00 98.00 171 VAL A C 1
ATOM 1316 O O . VAL A 1 171 ? 4.914 2.137 8.470 1.00 98.00 171 VAL A O 1
ATOM 1319 N N . THR A 1 172 ? 3.870 0.181 8.910 1.00 97.12 172 THR A N 1
ATOM 1320 C CA . THR A 1 172 ? 5.067 -0.646 9.076 1.00 97.12 172 THR A CA 1
ATOM 1321 C C . THR A 1 172 ? 5.006 -1.802 8.086 1.00 97.12 172 THR A C 1
ATOM 1323 O O . THR A 1 172 ? 3.993 -2.500 8.026 1.00 97.12 172 THR A O 1
ATOM 1326 N N . VAL A 1 173 ? 6.076 -2.039 7.329 1.00 97.50 173 VAL A N 1
ATOM 1327 C CA . VAL A 1 173 ? 6.217 -3.238 6.489 1.00 97.50 173 VAL A CA 1
ATOM 1328 C C . VAL A 1 173 ? 7.268 -4.145 7.108 1.00 97.50 173 VAL A C 1
ATOM 1330 O O . VAL A 1 173 ? 8.435 -3.765 7.200 1.00 97.50 173 VAL A O 1
ATOM 1333 N N . THR A 1 174 ? 6.856 -5.325 7.563 1.00 97.12 174 THR A N 1
ATOM 1334 C CA . THR A 1 174 ? 7.738 -6.225 8.314 1.00 97.12 174 THR A CA 1
ATOM 1335 C C . THR A 1 174 ? 8.604 -7.094 7.409 1.00 97.12 174 THR A C 1
ATOM 1337 O O . THR A 1 174 ? 8.300 -7.270 6.225 1.00 97.12 174 THR A O 1
ATOM 1340 N N . GLU A 1 175 ? 9.661 -7.677 7.981 1.00 95.62 175 GLU A N 1
ATOM 1341 C CA . GLU A 1 175 ? 10.483 -8.720 7.335 1.00 95.62 175 GLU A CA 1
ATOM 1342 C C . GLU A 1 175 ? 10.994 -8.315 5.938 1.00 95.62 175 GLU A C 1
ATOM 1344 O O . GLU A 1 175 ? 10.996 -9.103 4.989 1.00 9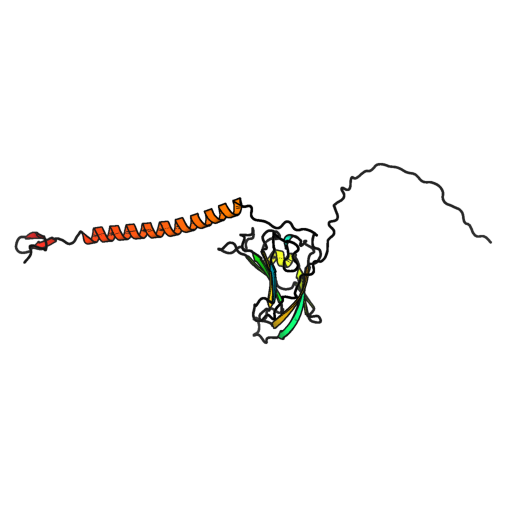5.62 175 GLU A O 1
ATOM 1349 N N . CYS A 1 176 ? 11.391 -7.050 5.783 1.00 93.81 176 CYS A N 1
ATOM 1350 C CA . CYS A 1 176 ? 11.895 -6.528 4.521 1.00 93.81 176 CYS A CA 1
ATOM 1351 C C . CYS A 1 176 ? 13.387 -6.810 4.360 1.00 93.81 176 CYS A C 1
ATOM 1353 O O . CYS A 1 176 ? 14.179 -6.698 5.299 1.00 93.81 176 CYS A O 1
ATOM 1355 N N . LYS A 1 177 ? 13.794 -7.054 3.116 1.00 92.44 177 LYS A N 1
ATOM 1356 C CA . LYS A 1 177 ? 15.188 -6.948 2.692 1.00 92.44 177 LYS A CA 1
ATOM 1357 C C . LYS A 1 177 ? 15.691 -5.514 2.895 1.00 92.44 177 LYS A C 1
ATOM 1359 O O . LYS A 1 177 ? 14.954 -4.533 2.735 1.00 92.44 177 LYS A O 1
ATOM 1364 N N . GLU A 1 178 ? 16.985 -5.386 3.173 1.00 86.56 178 GLU A N 1
ATOM 1365 C CA . GLU A 1 178 ? 17.663 -4.086 3.254 1.00 86.56 178 GLU A CA 1
ATOM 1366 C C . GLU A 1 178 ? 17.584 -3.317 1.925 1.00 86.56 178 GLU A C 1
ATOM 1368 O O . GLU A 1 178 ? 17.371 -2.108 1.918 1.00 86.56 178 GLU A O 1
ATOM 1373 N N . THR A 1 179 ? 17.693 -4.028 0.800 1.00 85.88 179 THR A N 1
ATOM 1374 C CA . THR A 1 179 ? 17.633 -3.471 -0.558 1.00 85.88 179 THR A CA 1
ATOM 1375 C C . THR A 1 179 ? 16.619 -4.223 -1.415 1.00 85.88 179 THR A C 1
ATOM 1377 O O . THR A 1 179 ? 16.308 -5.390 -1.156 1.00 85.88 179 THR A O 1
ATOM 1380 N N . GLY A 1 180 ? 16.060 -3.522 -2.398 1.00 87.44 180 GLY A N 1
ATOM 1381 C CA . GLY A 1 180 ? 15.142 -4.078 -3.382 1.00 87.44 180 GLY A CA 1
ATOM 1382 C C . GLY A 1 180 ? 15.771 -4.150 -4.770 1.00 87.44 180 GLY A C 1
ATOM 1383 O O . GLY A 1 180 ? 16.847 -3.606 -5.018 1.00 87.44 180 GLY A O 1
ATOM 1384 N N . ASP A 1 181 ? 15.076 -4.840 -5.663 1.00 88.31 181 ASP A N 1
ATOM 1385 C CA . ASP A 1 181 ? 15.468 -5.129 -7.041 1.00 88.31 181 ASP A CA 1
ATOM 1386 C C . ASP A 1 181 ? 14.471 -4.487 -8.022 1.00 88.31 181 ASP A C 1
ATOM 1388 O O . ASP A 1 181 ? 14.121 -5.078 -9.046 1.00 88.31 181 ASP A O 1
ATOM 1392 N N . HIS A 1 182 ? 13.951 -3.301 -7.674 1.00 88.31 182 HIS A N 1
ATOM 1393 C CA . HIS A 1 182 ? 12.933 -2.613 -8.463 1.00 88.31 182 HIS A CA 1
ATOM 1394 C C . HIS A 1 182 ? 13.333 -2.485 -9.931 1.00 88.31 182 HIS A C 1
ATOM 1396 O O . HIS A 1 182 ? 14.479 -2.174 -10.275 1.00 88.31 182 HIS A O 1
ATOM 1402 N N . TRP A 1 183 ? 12.362 -2.673 -10.815 1.00 83.94 183 TRP A N 1
ATOM 1403 C CA . TRP A 1 183 ? 12.583 -2.492 -12.233 1.00 83.94 183 TRP A CA 1
ATOM 1404 C C . TRP A 1 183 ? 12.739 -1.006 -12.543 1.00 83.94 183 TRP A C 1
ATOM 1406 O O . TRP A 1 183 ? 11.831 -0.204 -12.344 1.00 83.94 183 TRP A O 1
ATOM 1416 N N . VAL A 1 184 ? 13.884 -0.644 -13.110 1.00 72.50 184 VAL A N 1
ATOM 1417 C CA . VAL A 1 184 ? 14.111 0.687 -13.671 1.00 72.50 184 VAL A CA 1
ATOM 1418 C C . VAL A 1 184 ? 14.151 0.547 -15.185 1.00 72.50 184 VAL A C 1
ATOM 1420 O O . VAL A 1 184 ? 14.912 -0.265 -15.722 1.00 72.50 184 VAL A O 1
ATOM 1423 N N . ALA A 1 185 ? 13.322 1.323 -15.885 1.00 65.00 185 ALA A N 1
ATOM 1424 C CA . ALA A 1 185 ? 13.318 1.332 -17.339 1.00 65.00 185 ALA A CA 1
ATOM 1425 C C . ALA A 1 185 ? 14.723 1.656 -17.856 1.00 65.00 185 ALA A C 1
ATOM 1427 O O . ALA A 1 185 ? 15.301 2.695 -17.538 1.00 65.00 185 ALA A O 1
ATOM 1428 N N . SER A 1 186 ? 15.288 0.776 -18.682 1.00 55.72 186 SER A N 1
ATOM 1429 C CA . SER A 1 186 ? 16.461 1.156 -19.459 1.00 55.72 186 SER A CA 1
ATOM 1430 C C . SER A 1 186 ? 16.031 2.172 -20.521 1.00 55.72 186 SER A C 1
ATOM 1432 O O . SER A 1 186 ? 14.925 2.082 -21.059 1.00 55.72 186 SER A O 1
ATOM 1434 N N . ALA A 1 187 ? 16.910 3.108 -20.887 1.00 51.84 187 ALA A N 1
ATOM 1435 C CA . ALA A 1 187 ? 16.626 4.105 -21.929 1.00 51.84 187 ALA A CA 1
ATOM 1436 C C . ALA A 1 187 ? 16.160 3.481 -23.271 1.00 51.84 187 ALA A C 1
ATOM 1438 O O . ALA A 1 187 ? 15.494 4.133 -24.072 1.00 51.84 187 ALA A O 1
ATOM 1439 N N . GLY A 1 188 ? 16.478 2.202 -23.519 1.00 50.47 188 GLY A N 1
ATOM 1440 C CA . GLY A 1 188 ? 15.976 1.439 -24.665 1.00 50.47 188 GLY A CA 1
ATOM 1441 C C . GLY A 1 188 ? 14.516 0.981 -24.534 1.00 50.47 188 GLY A C 1
ATOM 1442 O O . GLY A 1 188 ? 13.787 1.008 -25.523 1.00 50.47 188 GLY A O 1
ATOM 1443 N N . ALA A 1 189 ? 14.058 0.623 -23.330 1.00 55.59 189 ALA A N 1
ATOM 1444 C CA . ALA A 1 189 ? 12.685 0.175 -23.083 1.00 55.59 189 ALA A CA 1
ATOM 1445 C C . ALA A 1 189 ? 11.660 1.315 -23.240 1.00 55.59 189 ALA A C 1
ATOM 1447 O O . ALA A 1 189 ? 10.566 1.107 -23.769 1.00 55.59 189 ALA A O 1
ATOM 1448 N N . GLU A 1 190 ? 12.025 2.540 -22.847 1.00 54.06 190 GLU A N 1
ATOM 1449 C CA . GLU A 1 190 ? 11.206 3.735 -23.099 1.00 54.06 190 GLU A CA 1
ATOM 1450 C C . GLU A 1 190 ? 11.093 4.046 -24.598 1.00 54.06 190 GLU A C 1
ATOM 1452 O O . GLU A 1 190 ? 10.011 4.378 -25.091 1.00 54.06 190 GLU A O 1
ATOM 1457 N N . ALA A 1 191 ? 12.187 3.878 -25.350 1.00 52.47 191 ALA A N 1
ATOM 1458 C CA . ALA A 1 191 ? 12.197 4.070 -26.798 1.00 52.47 191 ALA A CA 1
ATOM 1459 C C . ALA A 1 191 ? 11.307 3.046 -27.529 1.00 52.47 191 ALA A C 1
ATOM 1461 O O . ALA A 1 191 ? 10.590 3.418 -28.464 1.00 52.47 191 ALA A O 1
ATOM 1462 N N . GLU A 1 192 ? 11.299 1.783 -27.085 1.00 56.28 192 GLU A N 1
ATOM 1463 C CA . GLU A 1 192 ? 10.414 0.742 -27.622 1.00 56.28 192 GLU A CA 1
ATOM 1464 C C . GLU A 1 192 ? 8.937 1.004 -27.303 1.00 56.28 192 GLU A C 1
ATOM 1466 O O . GLU A 1 192 ? 8.116 0.922 -28.222 1.00 56.28 192 GLU A O 1
ATOM 1471 N N . ARG A 1 193 ? 8.593 1.404 -26.067 1.00 57.41 193 ARG A N 1
ATOM 1472 C CA . ARG A 1 193 ? 7.221 1.818 -25.695 1.00 57.41 193 ARG A CA 1
ATOM 1473 C C . ARG A 1 193 ? 6.739 2.998 -26.534 1.00 57.41 193 ARG A C 1
ATOM 1475 O O . ARG A 1 193 ? 5.693 2.909 -27.170 1.00 57.41 193 ARG A O 1
ATOM 1482 N N . ALA A 1 194 ? 7.553 4.046 -26.655 1.00 57.72 194 ALA A N 1
ATOM 1483 C CA . ALA A 1 194 ? 7.236 5.186 -27.512 1.00 57.72 194 ALA A CA 1
ATOM 1484 C C . ALA A 1 194 ? 7.102 4.790 -28.996 1.00 57.72 194 ALA A C 1
ATOM 1486 O O . ALA A 1 194 ? 6.408 5.456 -29.768 1.00 57.72 194 ALA A O 1
ATOM 1487 N N . SER A 1 195 ? 7.784 3.731 -29.448 1.00 57.31 195 SER A N 1
ATOM 1488 C CA . SER A 1 195 ? 7.593 3.177 -30.797 1.00 57.31 195 SER A CA 1
ATOM 1489 C C . SER A 1 195 ? 6.277 2.399 -30.925 1.00 57.31 195 SER A C 1
ATOM 1491 O O . SER A 1 195 ? 5.574 2.559 -31.923 1.00 57.31 195 SER A O 1
ATOM 1493 N N . ARG A 1 196 ? 5.911 1.618 -29.900 1.00 56.69 196 ARG A N 1
ATOM 1494 C CA . ARG A 1 196 ? 4.681 0.821 -29.836 1.00 56.69 196 ARG A CA 1
ATOM 1495 C C . ARG A 1 196 ? 3.444 1.716 -29.843 1.00 56.69 196 ARG A C 1
ATOM 1497 O O . ARG A 1 196 ? 2.556 1.504 -30.666 1.00 56.69 196 ARG A O 1
ATOM 1504 N N . ASP A 1 197 ? 3.451 2.776 -29.041 1.00 56.03 197 ASP A N 1
ATOM 1505 C CA . ASP A 1 197 ? 2.359 3.756 -28.985 1.00 56.03 197 ASP A CA 1
ATOM 1506 C C . ASP A 1 197 ? 2.213 4.519 -30.310 1.00 56.03 197 ASP A C 1
ATOM 1508 O O . ASP A 1 197 ? 1.103 4.746 -30.799 1.00 56.03 197 ASP A O 1
ATOM 1512 N N . ARG A 1 198 ? 3.337 4.842 -30.970 1.00 55.84 198 ARG A N 1
ATOM 1513 C CA . ARG A 1 198 ? 3.325 5.424 -32.324 1.00 55.84 198 ARG A CA 1
ATOM 1514 C C . ARG A 1 198 ? 2.791 4.453 -33.376 1.00 55.84 198 ARG A C 1
ATOM 1516 O O . ARG A 1 198 ? 2.067 4.890 -34.266 1.00 55.84 198 ARG A O 1
ATOM 1523 N N . SER A 1 199 ? 3.108 3.162 -33.283 1.00 55.34 199 SER A N 1
ATOM 1524 C CA . SER A 1 199 ? 2.591 2.136 -34.200 1.00 55.34 199 SER A CA 1
ATOM 1525 C C . SER A 1 199 ? 1.063 2.035 -34.120 1.00 55.34 199 SER A C 1
ATOM 1527 O O . SER A 1 199 ? 0.379 2.054 -35.145 1.00 55.34 199 SER A O 1
ATOM 1529 N N . LEU A 1 200 ? 0.512 2.049 -32.904 1.00 47.41 200 LEU A N 1
ATOM 1530 C CA . LEU A 1 200 ? -0.934 2.030 -32.666 1.00 47.41 200 LEU A CA 1
ATOM 1531 C C . LEU A 1 200 ? -1.624 3.297 -33.204 1.00 47.41 200 LEU A C 1
ATOM 1533 O O . LEU A 1 200 ? -2.626 3.203 -33.918 1.00 47.41 200 LEU A O 1
ATOM 1537 N N . ALA A 1 201 ? -1.042 4.477 -32.968 1.00 51.38 201 ALA A N 1
ATOM 1538 C CA . ALA A 1 201 ? -1.552 5.742 -33.505 1.00 51.38 201 ALA A CA 1
ATOM 1539 C C . ALA A 1 201 ? -1.531 5.799 -35.049 1.00 51.38 201 ALA A C 1
ATOM 1541 O O . ALA A 1 201 ? -2.462 6.325 -35.665 1.00 51.38 201 ALA A O 1
ATOM 1542 N N . VAL A 1 202 ? -0.507 5.225 -35.694 1.00 52.62 202 VAL A N 1
ATOM 1543 C CA . VAL A 1 202 ? -0.400 5.160 -37.165 1.00 52.62 202 VAL A CA 1
ATOM 1544 C C . VAL A 1 202 ? -1.441 4.211 -37.771 1.00 52.62 202 VAL A C 1
ATOM 1546 O O . VAL A 1 202 ? -2.019 4.539 -38.807 1.00 52.62 202 VAL A O 1
ATOM 1549 N N . ILE A 1 203 ? -1.739 3.075 -37.132 1.00 49.12 203 ILE A N 1
ATOM 1550 C CA . ILE A 1 203 ? -2.754 2.119 -37.619 1.00 49.12 203 ILE A CA 1
ATOM 1551 C C . ILE A 1 203 ? -4.165 2.733 -37.571 1.00 49.12 203 ILE A C 1
ATOM 1553 O O . ILE A 1 203 ? -4.927 2.630 -38.539 1.00 49.12 203 ILE A O 1
ATOM 1557 N N . VAL A 1 204 ? -4.507 3.426 -36.481 1.00 50.78 204 VAL A N 1
ATOM 1558 C CA . VAL A 1 204 ? -5.822 4.076 -36.318 1.00 50.78 204 VAL A CA 1
ATOM 1559 C C . VAL A 1 204 ? -5.954 5.320 -37.213 1.00 50.78 204 VAL A C 1
ATOM 1561 O O . VAL A 1 204 ? -6.985 5.512 -37.856 1.00 50.78 204 VAL A O 1
ATOM 1564 N N . GLY A 1 205 ? -4.901 6.136 -37.345 1.00 49.16 205 GLY A N 1
ATOM 1565 C CA . GLY A 1 205 ? -4.906 7.299 -38.244 1.00 49.16 205 GLY A CA 1
ATOM 1566 C C . GLY A 1 205 ? -4.905 6.928 -39.734 1.00 49.16 205 GLY A C 1
ATOM 1567 O O . GLY A 1 205 ? -5.572 7.575 -40.545 1.00 49.16 205 GLY A O 1
ATOM 1568 N N . GLY A 1 206 ? -4.197 5.855 -40.103 1.00 46.22 206 GLY A N 1
ATOM 1569 C CA . GLY A 1 206 ? -4.100 5.373 -41.482 1.00 46.22 206 GLY A CA 1
ATOM 1570 C C . GLY A 1 206 ? -5.406 4.776 -42.013 1.00 46.22 206 GLY A C 1
ATOM 1571 O O . GLY A 1 206 ? -5.758 4.997 -43.171 1.00 46.22 206 GLY A O 1
ATOM 1572 N N . THR A 1 207 ? -6.170 4.075 -41.170 1.00 47.84 207 THR A N 1
ATOM 1573 C CA . THR A 1 207 ? -7.451 3.465 -41.574 1.00 47.84 207 THR A CA 1
ATOM 1574 C C . THR A 1 207 ? -8.556 4.502 -41.817 1.00 47.84 207 THR A C 1
ATOM 1576 O O . THR A 1 207 ? -9.303 4.374 -42.791 1.00 47.84 207 THR A O 1
ATOM 1579 N N . ALA A 1 208 ? -8.620 5.581 -41.027 1.00 50.06 208 ALA A N 1
ATOM 1580 C CA . ALA A 1 208 ? -9.606 6.653 -41.213 1.00 50.06 208 ALA A CA 1
ATOM 1581 C C . ALA A 1 208 ? -9.406 7.451 -42.522 1.00 50.06 208 ALA A C 1
ATOM 1583 O O . ALA A 1 208 ? -10.378 7.796 -43.199 1.00 50.06 208 ALA A O 1
ATOM 1584 N N . LEU A 1 209 ? -8.153 7.697 -42.929 1.00 48.25 209 LEU A N 1
ATOM 1585 C CA . LEU A 1 209 ? -7.836 8.424 -44.168 1.00 48.25 209 LEU A CA 1
ATOM 1586 C C . LEU A 1 209 ? -8.150 7.614 -45.437 1.00 48.25 209 LEU A C 1
ATOM 1588 O O . LEU A 1 209 ? -8.595 8.182 -46.436 1.00 48.25 209 LEU A O 1
ATOM 1592 N N . ILE A 1 210 ? -7.975 6.288 -45.397 1.00 50.09 210 ILE A N 1
ATOM 1593 C CA . ILE A 1 210 ? -8.284 5.402 -46.533 1.00 50.09 210 ILE A CA 1
ATOM 1594 C C . ILE A 1 210 ? -9.800 5.339 -46.778 1.00 50.09 210 ILE A C 1
ATOM 1596 O O . ILE A 1 210 ? -10.241 5.447 -47.924 1.00 50.09 210 ILE A O 1
ATOM 1600 N N . LEU A 1 211 ? -10.612 5.248 -45.718 1.00 52.44 211 LEU A N 1
ATOM 1601 C CA . LEU A 1 211 ? -12.077 5.243 -45.838 1.00 52.44 211 LEU A CA 1
ATOM 1602 C C . LEU A 1 211 ? -12.623 6.567 -46.401 1.00 52.44 211 LEU A C 1
ATOM 1604 O O . LEU A 1 211 ? -13.524 6.552 -47.242 1.00 52.44 211 LEU A O 1
ATOM 1608 N N . ALA A 1 212 ? -12.041 7.707 -46.012 1.00 58.16 212 ALA A N 1
ATOM 1609 C CA . ALA A 1 212 ? -12.422 9.015 -46.546 1.00 58.16 212 ALA A CA 1
ATOM 1610 C C . ALA A 1 212 ? -12.105 9.156 -48.049 1.00 58.16 212 ALA A C 1
ATOM 1612 O O . ALA A 1 212 ? -12.924 9.682 -48.806 1.00 58.16 212 ALA A O 1
ATOM 1613 N N . MET A 1 213 ? -10.958 8.634 -48.505 1.00 57.31 213 MET A N 1
ATOM 1614 C CA . MET A 1 213 ? -10.586 8.651 -49.927 1.00 57.31 213 MET A CA 1
ATOM 1615 C C . MET A 1 213 ? -11.517 7.778 -50.782 1.00 57.31 213 MET A C 1
ATOM 1617 O O . MET A 1 213 ? -11.937 8.201 -51.859 1.00 57.31 213 MET A O 1
ATOM 1621 N N . ILE A 1 214 ? -11.897 6.593 -50.287 1.00 58.69 214 ILE A N 1
ATOM 1622 C CA . ILE A 1 214 ? -12.834 5.697 -50.985 1.00 58.69 214 ILE A CA 1
ATOM 1623 C C . ILE A 1 214 ? -14.215 6.355 -51.119 1.00 58.69 214 ILE A C 1
ATOM 1625 O O . ILE A 1 214 ? -14.785 6.358 -52.212 1.00 58.69 214 ILE A O 1
ATOM 1629 N N . MET A 1 215 ? -14.735 6.976 -50.053 1.00 56.06 215 MET A N 1
ATOM 1630 C CA . MET A 1 215 ? -16.017 7.692 -50.125 1.00 56.06 215 MET A CA 1
ATOM 1631 C C . MET A 1 215 ? -15.969 8.897 -51.075 1.00 56.06 215 MET A C 1
ATOM 1633 O O . MET A 1 215 ? -16.920 9.114 -51.829 1.00 56.06 215 MET A O 1
ATOM 1637 N N . GLY A 1 216 ? -14.855 9.638 -51.105 1.00 61.00 216 GLY A N 1
ATOM 1638 C CA . GLY A 1 216 ? -14.661 10.754 -52.037 1.00 61.00 216 GLY A CA 1
ATOM 1639 C C . GLY A 1 216 ? -14.670 10.324 -53.508 1.00 61.00 216 GLY A C 1
ATOM 1640 O O . GLY A 1 216 ? -15.288 10.987 -54.342 1.00 61.00 216 GLY A O 1
ATOM 1641 N N . ILE A 1 217 ? -14.055 9.180 -53.829 1.00 62.22 217 ILE A N 1
ATOM 1642 C CA . ILE A 1 217 ? -14.048 8.619 -55.190 1.00 62.22 217 ILE A CA 1
ATOM 1643 C C . ILE A 1 217 ? -15.450 8.152 -55.600 1.00 62.22 217 ILE A C 1
ATOM 1645 O O . ILE A 1 217 ? -15.889 8.449 -56.711 1.00 62.22 217 ILE A O 1
ATOM 1649 N N . ILE A 1 218 ? -16.181 7.472 -54.709 1.00 59.69 218 ILE A N 1
ATOM 1650 C CA . ILE A 1 218 ? -17.562 7.034 -54.978 1.00 59.69 218 ILE A CA 1
ATOM 1651 C C . ILE A 1 218 ? -18.466 8.244 -55.252 1.00 59.69 218 ILE A C 1
ATOM 1653 O O . ILE A 1 218 ? -19.212 8.243 -56.233 1.00 59.69 218 ILE A O 1
ATOM 1657 N N . TRP A 1 219 ? -18.359 9.305 -54.447 1.00 58.72 219 TRP A N 1
ATOM 1658 C CA . TRP A 1 219 ? -19.119 10.539 -54.659 1.00 58.72 219 TRP A CA 1
ATOM 1659 C C . TRP A 1 219 ? -18.763 11.228 -55.986 1.00 58.72 219 TRP A C 1
ATOM 1661 O O . TRP A 1 219 ? -19.655 11.642 -56.726 1.00 58.72 219 TRP A O 1
ATOM 1671 N N . PHE A 1 220 ? -17.477 11.277 -56.344 1.00 64.31 220 PHE A N 1
ATOM 1672 C CA . PHE A 1 220 ? -17.015 11.859 -57.609 1.00 64.31 220 PHE A CA 1
ATOM 1673 C C . PHE A 1 220 ? -17.510 11.087 -58.845 1.00 64.31 220 PHE A C 1
ATOM 1675 O O . PHE A 1 220 ? -17.873 11.693 -59.854 1.00 64.31 220 PHE A O 1
ATOM 1682 N N . ILE A 1 221 ? -17.568 9.753 -58.771 1.00 60.09 221 ILE A N 1
ATOM 1683 C CA . ILE A 1 221 ? -18.104 8.909 -59.851 1.00 60.09 221 ILE A CA 1
ATOM 1684 C C . ILE A 1 221 ? -19.620 9.105 -59.988 1.00 60.09 221 ILE A C 1
ATOM 1686 O O . ILE A 1 221 ? -20.119 9.239 -61.107 1.00 60.09 221 ILE A O 1
ATOM 1690 N N . LEU A 1 222 ? -20.353 9.170 -58.872 1.00 56.75 222 LEU A N 1
ATOM 1691 C CA . LEU A 1 222 ? -21.803 9.398 -58.885 1.00 56.75 222 LEU A CA 1
ATOM 1692 C C . LEU A 1 222 ? -22.166 10.811 -59.370 1.00 56.75 222 LEU A C 1
ATOM 1694 O O . LEU A 1 222 ? -23.139 10.968 -60.106 1.00 56.75 222 LEU A O 1
ATOM 1698 N N . GLY A 1 223 ? -21.350 11.822 -59.056 1.00 51.69 223 GLY A N 1
ATOM 1699 C CA . GLY A 1 223 ? -21.533 13.196 -59.538 1.00 51.69 223 GLY A CA 1
ATOM 1700 C C . GLY A 1 223 ? -21.319 13.379 -61.047 1.00 51.69 223 GLY A C 1
ATOM 1701 O O . GLY A 1 223 ? -21.785 14.364 -61.614 1.00 51.69 223 GLY A O 1
ATOM 1702 N N . LYS A 1 224 ? -20.653 12.435 -61.727 1.00 53.16 224 LYS A N 1
ATOM 1703 C CA . LYS A 1 224 ? -20.374 12.524 -63.170 1.00 53.16 224 LYS A CA 1
ATOM 1704 C C . LYS A 1 224 ? -21.465 11.956 -64.082 1.00 53.16 224 LYS A C 1
ATOM 1706 O O . LYS A 1 224 ? -21.348 12.122 -65.293 1.00 53.16 224 LYS A O 1
ATOM 1711 N N . LYS A 1 225 ? -22.504 11.290 -63.560 1.00 51.62 225 LYS A N 1
ATOM 1712 C CA . LYS A 1 225 ? -23.384 10.444 -64.394 1.00 51.62 225 LYS A CA 1
ATOM 1713 C C . LYS A 1 225 ? -24.790 10.971 -64.711 1.00 51.62 225 LYS A C 1
ATOM 1715 O O . LYS A 1 225 ? -25.601 10.201 -65.209 1.00 51.62 225 LYS A O 1
ATOM 1720 N N . THR A 1 226 ? -25.106 12.250 -64.500 1.00 53.75 226 THR A N 1
ATOM 1721 C CA . THR A 1 226 ? -26.444 12.786 -64.843 1.00 53.75 226 THR A CA 1
ATOM 1722 C C . THR A 1 226 ? -26.375 14.011 -65.756 1.00 53.75 226 THR A C 1
ATOM 1724 O O . THR A 1 226 ? -26.772 15.105 -65.355 1.00 53.75 226 THR A O 1
ATOM 1727 N N . GLY A 1 227 ? -25.848 13.835 -66.971 1.00 55.34 227 GLY A N 1
ATOM 1728 C CA . GLY A 1 227 ? -25.783 14.884 -68.000 1.00 55.34 227 GLY A CA 1
ATOM 1729 C C . GLY A 1 227 ? -26.801 14.764 -69.140 1.00 55.34 227 GLY A C 1
ATOM 1730 O O . GLY A 1 227 ? -27.022 15.746 -69.831 1.00 55.34 227 GLY A O 1
ATOM 1731 N N . GLU A 1 228 ? -27.460 13.618 -69.326 1.00 56.81 228 GLU A N 1
ATOM 1732 C CA . GLU A 1 228 ? -28.297 13.374 -70.513 1.00 56.81 228 GLU A CA 1
ATOM 1733 C C . GLU A 1 228 ? -29.769 13.153 -70.135 1.00 56.81 228 GLU A C 1
ATOM 1735 O O . GLU A 1 228 ? -30.084 12.526 -69.116 1.00 56.81 228 GLU A O 1
ATOM 1740 N N . ALA A 1 229 ? -30.673 13.705 -70.944 1.00 56.00 229 ALA A N 1
ATOM 1741 C CA . ALA A 1 229 ? -32.114 13.492 -70.886 1.00 56.00 229 ALA A CA 1
ATOM 1742 C C . ALA A 1 229 ? -32.596 12.917 -72.229 1.00 56.00 229 ALA A C 1
ATOM 1744 O O . ALA A 1 229 ? -32.103 13.294 -73.287 1.00 56.00 229 ALA A O 1
ATOM 1745 N N . PHE A 1 230 ? -33.538 11.975 -72.187 1.00 49.88 230 PHE A N 1
ATOM 1746 C CA . PHE A 1 230 ? -34.109 11.361 -73.388 1.00 49.88 230 PHE A CA 1
ATOM 1747 C C . PHE A 1 230 ? -35.228 12.240 -73.945 1.00 49.88 230 PHE A C 1
ATOM 1749 O O . PHE A 1 230 ? -36.207 12.486 -73.235 1.00 49.88 230 PHE A O 1
ATOM 1756 N N . ASP A 1 231 ? -35.098 12.700 -75.187 1.00 57.19 231 ASP A N 1
ATOM 1757 C CA . ASP A 1 231 ? -36.125 13.501 -75.850 1.00 57.19 231 ASP A CA 1
ATOM 1758 C C . ASP A 1 231 ? -37.110 12.604 -76.615 1.00 57.19 231 ASP A C 1
ATOM 1760 O O . ASP A 1 231 ? -36.758 11.850 -77.523 1.00 57.19 231 ASP A O 1
ATOM 1764 N N . LEU A 1 232 ? -38.384 12.698 -76.233 1.00 50.16 232 LEU A N 1
ATOM 1765 C CA . LEU A 1 232 ? -39.482 11.901 -76.781 1.00 50.16 232 LEU A CA 1
ATOM 1766 C C . LEU A 1 232 ? -39.942 12.370 -78.171 1.00 50.16 232 LEU A C 1
ATOM 1768 O O . LEU A 1 232 ? -40.636 11.611 -78.849 1.00 50.16 232 LEU A O 1
ATOM 1772 N N . ALA A 1 233 ? -39.592 13.588 -78.600 1.00 59.47 233 ALA A N 1
ATOM 1773 C CA . ALA A 1 233 ? -39.972 14.105 -79.917 1.00 59.47 233 ALA A CA 1
ATOM 1774 C C . ALA A 1 233 ? -39.058 13.586 -81.036 1.00 59.47 233 ALA A C 1
ATOM 1776 O O . ALA A 1 233 ? -39.512 13.362 -82.159 1.00 59.47 233 ALA A O 1
ATOM 1777 N N . THR A 1 234 ? -37.779 13.387 -80.721 1.00 59.22 234 THR A N 1
ATOM 1778 C CA . THR A 1 234 ? -36.729 12.998 -81.675 1.00 59.22 234 THR A CA 1
ATOM 1779 C C . THR A 1 234 ? -36.286 11.544 -81.507 1.00 59.22 234 THR A C 1
ATOM 1781 O O . THR A 1 234 ? -35.827 10.933 -82.470 1.00 59.22 234 THR A O 1
ATOM 1784 N N . GLY A 1 235 ? -36.495 10.959 -80.323 1.00 52.56 235 GLY A N 1
ATOM 1785 C CA . GLY A 1 235 ? -36.141 9.573 -80.015 1.00 52.56 235 GLY A CA 1
ATOM 1786 C C . GLY A 1 235 ? -34.666 9.361 -79.660 1.00 52.56 235 GLY A C 1
ATOM 1787 O O . GLY A 1 235 ? -34.222 8.213 -79.638 1.00 52.56 235 GLY A O 1
ATOM 1788 N N . GLU A 1 236 ? -33.914 10.428 -79.371 1.00 62.28 236 GLU A N 1
ATOM 1789 C CA . GLU A 1 236 ? -32.489 10.380 -79.016 1.00 62.28 236 GLU A CA 1
ATOM 1790 C C . GLU A 1 236 ? -32.207 10.997 -77.630 1.00 62.28 236 GLU A C 1
ATOM 1792 O O . GLU A 1 236 ? -33.005 11.755 -77.074 1.00 62.28 236 GLU A O 1
ATOM 1797 N N . PHE A 1 237 ? -31.064 10.635 -77.034 1.00 59.56 237 PHE A N 1
ATOM 1798 C CA . PHE A 1 237 ? -30.583 11.233 -75.785 1.00 59.56 237 PHE A CA 1
ATOM 1799 C C . PHE A 1 237 ? -29.821 12.524 -76.090 1.00 59.56 237 PHE A C 1
ATOM 1801 O O . PHE A 1 237 ? -28.874 12.504 -76.874 1.00 59.56 237 PHE A O 1
ATOM 1808 N N . ILE A 1 238 ? -30.207 13.623 -75.441 1.00 61.56 238 ILE A N 1
ATOM 1809 C CA . ILE A 1 238 ? -29.568 14.935 -75.586 1.00 61.56 238 ILE A CA 1
ATOM 1810 C C . ILE A 1 238 ? -29.061 15.455 -74.238 1.00 61.56 238 ILE A C 1
ATOM 1812 O O . ILE A 1 238 ? -29.597 15.131 -73.174 1.00 61.56 238 ILE A O 1
ATOM 1816 N N . ASP A 1 239 ? -27.997 16.259 -74.279 1.00 63.19 239 ASP A N 1
ATOM 1817 C CA . ASP A 1 239 ? -27.440 16.923 -73.098 1.00 63.19 239 ASP A CA 1
ATOM 1818 C C . ASP A 1 239 ? -28.481 17.891 -72.510 1.00 63.19 239 ASP A C 1
ATOM 1820 O O . ASP A 1 239 ? -29.123 18.665 -73.224 1.00 63.19 239 ASP A O 1
ATOM 1824 N N . LYS A 1 240 ? -28.651 17.867 -71.183 1.00 56.22 240 LYS A N 1
ATOM 1825 C CA . LYS A 1 240 ? -29.625 18.706 -70.462 1.00 56.22 240 LYS A CA 1
ATOM 1826 C C . LYS A 1 240 ? -29.443 20.210 -70.676 1.00 56.22 240 LYS A C 1
ATOM 1828 O O . LYS A 1 240 ? -30.350 20.963 -70.335 1.00 56.22 240 LYS A O 1
ATOM 1833 N N . ARG A 1 241 ? -28.291 20.666 -71.177 1.00 56.72 241 ARG A N 1
ATOM 1834 C CA . ARG A 1 241 ? -28.054 22.091 -71.473 1.00 56.72 241 ARG A CA 1
ATOM 1835 C C . ARG A 1 241 ? -28.732 22.577 -72.752 1.00 56.72 241 ARG A C 1
ATOM 1837 O O . ARG A 1 241 ? -28.965 23.778 -72.856 1.00 56.72 241 ARG A O 1
ATOM 1844 N N . ASP A 1 242 ? -29.075 21.664 -73.656 1.00 55.66 242 ASP A N 1
ATOM 1845 C CA . ASP A 1 242 ? -29.645 21.986 -74.970 1.00 55.66 242 ASP A CA 1
ATOM 1846 C C . ASP A 1 242 ? -31.147 21.650 -75.067 1.00 55.66 242 ASP A C 1
ATOM 1848 O O . ASP A 1 242 ? -31.782 21.929 -76.082 1.00 55.66 242 ASP A O 1
ATOM 1852 N N . ALA A 1 243 ? -31.738 21.092 -74.003 1.00 54.56 243 ALA A N 1
ATOM 1853 C CA . ALA A 1 243 ? -33.171 20.832 -73.894 1.00 54.56 243 ALA A CA 1
ATOM 1854 C C . ALA A 1 243 ? -33.902 22.060 -73.309 1.00 54.56 243 ALA A C 1
ATOM 1856 O O . ALA A 1 243 ? -34.033 22.187 -72.088 1.00 54.56 243 ALA A O 1
ATOM 1857 N N . VAL A 1 244 ? -34.352 22.970 -74.181 1.00 50.59 244 VAL A N 1
ATOM 1858 C CA . VAL A 1 244 ? -35.259 24.095 -73.864 1.00 50.59 244 VAL A CA 1
ATOM 1859 C C . VAL A 1 244 ? -36.580 23.914 -74.594 1.00 50.59 244 VAL A C 1
ATOM 1861 O O . VAL A 1 244 ? -36.534 23.686 -75.822 1.00 50.59 244 VAL A O 1
#

pLDDT: mean 78.25, std 22.35, range [30.45, 98.81]

Sequence (244 aa):
MKKFRVRSILAAIWAAGMLTVQPTAAFALGDVELDCTAATVSDNWAQSAKFTYSPEDPNAPTGFDATRMTEDSVVRVSYELIEVHELPEGEATGYPVELVFQSWSDPDTPLTDSDGRVWATVAPSSIDEGNNIEYFKYSDIAKAYGTNDFGKVDRMLFSSTNDAKMKVTSVTVTECKETGDHWVASAGAEAERASRDRSLAVIVGGTALILAMIMGIIWFILGKKTGEAFDLATGEFIDKRDAV

Foldseek 3Di:
DDDDDDDDDDDDDDDDPPPPPPPPPPQPFWKQKADQVQFDWFAAFDFRAKAFQDPVCNNPSSHHQLQQADQAKKKKWAKAFDWFDDDPPPQDPVAFKKKWQKFQQQDPFPQQDPNSMHTQIFDFPDADPVRRMGMTGLVRSCVSRRHNPSLGRGMITIHTHNGGTMHTDIIMIGRTGPDGDHDDDDPVNVVVVVVVVVVVVCVVVVVVVVVVVVVVVVVVVVVPPPQWDQDPVVRDIDGPVPDD

Radius of gyration: 35.07 Å; chains: 1; bounding box: 81×63×137 Å

Secondary structure (DSSP, 8-state):
-----------------------------EEEEE--TT---B-TT-EEEEEE--SS-TT-TT---GGG--TT-EEEEEEEEEEE----TTT--SSSEEEEEEESS--SSTT--TTS-EEEEE--SEEETTTTEEEEEHHHHHHHHTSS--TT--EEEEEE-TTEEEEEEEEEEEEE-SS-------HHHHHHHHHHHHHHHHHHHHHHHHHHHHHHHHHHHHHTS--EEE-TTTSSEEETTT--